Protein AF-A0A9Q0KIT4-F1 (afdb_monomer_lite)

Sequence (244 aa):
MAIARTGAYVDDYLEYSSTLPAELQRLLNTMRELDERSLAMINQTREQTKYCLGLPSHSSKRGNLDEDETFEKIRKDIEANQESSLSLCTEKVLLAQQAYDLIDSHVKRLDEDLNNFAEDLKQEGKIPPDEPATLAPLPIFPRDEKRKSFFGTPKSNRLDFRDRDWDRDKDFELMPPPRSHKKNVPAPVDVDQPIDPNEPTYCVCHQVSFGDMIACDNENCQGGEWFHYSCVGLTPETRFQGKC

Foldseek 3Di:
DLVVVVVVLVVVLCVVCVCLVVLLVVLVVVLVVLVVVLVVLVVVLVVLVCVLVVPPPDDDDDDDVVVVVVSVVSVVVSVVSVVVSVVSVVVSVVSVVVNVVSVVVSVVVNVVSLVVSVVVCVVVVNDDPPDDSDDDPDPPPPDDDDDDDDDDDDDDDDDDDPDDDDPDPPPPPPDDPDDDDDDPDDDDDDPDDPDDPPAAAFAPVRHHDDDDKDADPDPPDDTHGIHDCVRVVHDPVPPPPPPD

Secondary structure (DSSP, 8-state):
-HHHHHHHHHHHHHHHHTTHHHHHHHHHHHHHHHHHHHHHHHHHHHHHHHHHHHS---------HHHHHHHHHHHHHHHHHHHHHHHHHHHHHHHHHHHHHHHHHHHHHHHHHHHHHHHHHHHTT-S-TT--S--PPP---------------------------SSSSSSSTTPPPP--------------PPPPTTSPPBTTTTB---SSEEE---TT-TT-SEEEHHHHT--GGGS-----

InterPro domains:
  IPR011011 Zinc finger, FYVE/PHD-type [SSF57903] (185-238)
  IPR013083 Zinc finger, RING/FYVE/PHD-type [G3DSA:3.30.40.10] (190-243)
  IPR024610 Inhibitor of growth protein, N-terminal histone-binding [PF12998] (9-117)
  IPR024610 Inhibitor of growth protein, N-terminal histone-binding [SM01408] (9-117)
  IPR028651 ING family [PTHR10333] (182-238)

Structure (mmCIF, N/CA/C/O backbone):
data_AF-A0A9Q0KIT4-F1
#
_entry.id   AF-A0A9Q0KIT4-F1
#
loop_
_atom_site.group_PDB
_atom_site.id
_atom_site.type_symbol
_atom_site.label_atom_id
_atom_site.label_alt_id
_atom_site.label_comp_id
_atom_site.label_asym_id
_atom_site.label_entity_id
_atom_site.label_seq_id
_atom_site.pdbx_PDB_ins_code
_atom_site.Cartn_x
_atom_site.Cartn_y
_atom_site.Cartn_z
_atom_site.occupancy
_atom_site.B_iso_or_equiv
_atom_site.auth_seq_id
_atom_site.auth_comp_id
_atom_site.auth_asym_id
_atom_site.auth_atom_id
_atom_site.pdbx_PDB_model_num
ATOM 1 N N . MET A 1 1 ? -25.091 7.753 36.168 1.00 48.88 1 MET A N 1
ATOM 2 C CA . MET A 1 1 ? -23.628 7.888 35.998 1.00 48.88 1 MET A CA 1
ATOM 3 C C . MET A 1 1 ? -23.089 6.934 34.934 1.00 48.88 1 MET A C 1
ATOM 5 O O . MET A 1 1 ? -22.409 7.426 34.053 1.00 48.88 1 MET A O 1
ATOM 9 N N . ALA A 1 2 ? -23.486 5.655 34.909 1.00 49.06 2 ALA A N 1
ATOM 10 C CA . ALA A 1 2 ? -23.069 4.685 33.878 1.00 49.06 2 ALA A CA 1
ATOM 11 C C . ALA A 1 2 ? -23.238 5.141 32.406 1.00 49.06 2 ALA A C 1
ATOM 13 O O . ALA A 1 2 ? -22.295 5.055 31.636 1.00 49.06 2 ALA A O 1
ATOM 14 N N . ILE A 1 3 ? -24.401 5.700 32.029 1.00 55.94 3 ILE A N 1
ATOM 15 C CA . ILE A 1 3 ? -24.681 6.159 30.645 1.00 55.94 3 ILE A CA 1
ATOM 16 C C . ILE A 1 3 ? -23.773 7.334 30.223 1.00 55.94 3 ILE A C 1
ATOM 18 O O . ILE A 1 3 ? -23.449 7.493 29.051 1.00 55.94 3 ILE A O 1
ATOM 22 N N . ALA A 1 4 ? -23.341 8.160 31.181 1.00 59.84 4 ALA A N 1
ATOM 23 C CA . ALA A 1 4 ? -22.429 9.269 30.903 1.00 59.84 4 ALA A CA 1
ATOM 24 C C . ALA A 1 4 ? -20.982 8.783 30.709 1.00 59.84 4 ALA A C 1
ATOM 26 O O . ALA A 1 4 ? -20.251 9.366 29.919 1.00 59.84 4 ALA A O 1
ATOM 27 N N . ARG A 1 5 ? -20.582 7.698 31.390 1.00 66.19 5 ARG A N 1
ATOM 28 C CA . ARG A 1 5 ? -19.265 7.066 31.212 1.00 66.19 5 ARG A CA 1
ATOM 29 C C . ARG A 1 5 ? -19.172 6.259 29.919 1.00 66.19 5 ARG A C 1
ATOM 31 O O . ARG A 1 5 ? -18.170 6.361 29.232 1.00 66.19 5 ARG A O 1
ATOM 38 N N . THR A 1 6 ? -20.223 5.527 29.546 1.00 69.50 6 THR A N 1
ATOM 39 C CA . THR A 1 6 ? -20.281 4.808 28.257 1.00 69.50 6 THR A CA 1
ATOM 40 C C . THR A 1 6 ? -20.191 5.762 27.065 1.00 69.50 6 THR A C 1
ATOM 42 O O . THR A 1 6 ? -19.578 5.424 26.061 1.00 69.50 6 THR A O 1
ATOM 45 N N . GLY A 1 7 ? -20.805 6.948 27.175 1.00 74.94 7 GLY A N 1
ATOM 46 C CA . GLY A 1 7 ? -20.725 7.985 26.143 1.00 74.94 7 GLY A CA 1
ATOM 47 C C . GLY A 1 7 ? -19.306 8.521 25.962 1.00 74.94 7 GLY A C 1
ATOM 48 O O . GLY A 1 7 ? -18.870 8.664 24.829 1.00 74.94 7 GLY A O 1
ATOM 49 N N . ALA A 1 8 ? -18.562 8.707 27.060 1.00 84.44 8 ALA A N 1
ATOM 50 C CA . ALA A 1 8 ? -17.181 9.191 27.013 1.00 84.44 8 ALA A CA 1
ATOM 51 C C . ALA A 1 8 ? -16.246 8.261 26.218 1.00 84.44 8 ALA A C 1
ATOM 53 O O . ALA A 1 8 ? -15.539 8.748 25.351 1.00 84.44 8 ALA A O 1
ATOM 54 N N . TYR A 1 9 ? -16.301 6.936 26.419 1.00 86.88 9 TYR A N 1
ATOM 55 C CA . TYR A 1 9 ? -15.466 5.997 25.648 1.00 86.88 9 TYR A CA 1
ATOM 56 C C . TYR A 1 9 ? -15.713 6.082 24.133 1.00 86.88 9 TYR A C 1
ATOM 58 O O . TYR A 1 9 ? -14.777 6.044 23.337 1.00 86.88 9 TYR A O 1
ATOM 66 N N . VAL A 1 10 ? -16.981 6.201 23.726 1.00 88.88 10 VAL A N 1
ATOM 67 C CA . VAL A 1 10 ? -17.345 6.298 22.306 1.00 88.88 10 VAL A CA 1
ATOM 68 C C . VAL A 1 10 ? -16.927 7.649 21.731 1.00 88.88 10 VAL A C 1
ATOM 70 O O . VAL A 1 10 ? -16.344 7.683 20.651 1.00 88.88 10 VAL A O 1
ATOM 73 N N . ASP A 1 11 ? -17.195 8.744 22.441 1.00 91.81 11 ASP A N 1
ATOM 74 C CA . ASP A 1 11 ? -16.833 10.091 21.994 1.00 91.81 11 ASP A CA 1
ATOM 75 C C . ASP A 1 11 ? -15.304 10.250 21.883 1.00 91.81 11 ASP A C 1
ATOM 77 O O . ASP A 1 11 ? -14.818 10.729 20.857 1.00 91.81 11 ASP A O 1
ATOM 81 N N . ASP A 1 12 ? -14.545 9.747 22.863 1.00 92.12 12 ASP A N 1
ATOM 82 C CA . ASP A 1 12 ? -13.076 9.772 22.871 1.00 92.12 12 ASP A CA 1
ATOM 83 C C . ASP A 1 12 ? -12.493 8.973 21.692 1.00 92.12 12 ASP A C 1
ATOM 85 O O . ASP A 1 12 ? -11.551 9.419 21.026 1.00 92.12 12 ASP A O 1
ATOM 89 N N . TYR A 1 13 ? -13.063 7.800 21.384 1.00 92.69 13 TYR A N 1
ATOM 90 C CA . TYR A 1 13 ? -12.623 7.002 20.238 1.00 92.69 13 TYR A CA 1
ATOM 91 C C . TYR A 1 13 ? -13.012 7.638 18.898 1.00 92.69 13 TYR A C 1
ATOM 93 O O . TYR A 1 13 ? -12.240 7.583 17.938 1.00 92.69 13 TYR A O 1
ATOM 101 N N . LEU A 1 14 ? -14.191 8.257 18.797 1.00 93.50 14 LEU A N 1
ATOM 102 C CA . LEU A 1 14 ? -14.612 8.975 17.589 1.00 93.50 14 LEU A CA 1
ATOM 103 C C . LEU A 1 14 ? -13.723 10.192 17.320 1.00 93.50 14 LEU A C 1
ATOM 105 O O . LEU A 1 14 ? -13.352 10.430 16.170 1.00 93.50 14 LEU A O 1
ATOM 109 N N . GLU A 1 15 ? -13.335 10.931 18.360 1.00 94.50 15 GLU A N 1
ATOM 110 C CA . GLU A 1 15 ? -12.376 12.029 18.234 1.00 94.50 15 GLU A CA 1
ATOM 111 C C . GLU A 1 15 ? -11.002 11.506 17.792 1.00 94.50 15 GLU A C 1
ATOM 113 O O . GLU A 1 15 ? -10.439 12.009 16.815 1.00 94.50 15 GLU A O 1
ATOM 118 N N . TYR A 1 16 ? -10.505 10.436 18.423 1.00 94.00 16 TYR A N 1
ATOM 119 C CA . TYR A 1 16 ? -9.233 9.802 18.064 1.00 94.00 16 TYR A CA 1
ATOM 120 C C . TYR A 1 16 ? -9.213 9.242 16.630 1.00 94.00 16 TYR A C 1
ATOM 122 O O . TYR A 1 16 ? -8.231 9.405 15.910 1.00 94.00 16 TYR A O 1
ATOM 130 N N . SER A 1 17 ? -10.293 8.592 16.188 1.00 94.88 17 SER A N 1
ATOM 131 C CA . SER A 1 17 ? -10.400 7.974 14.855 1.00 94.88 17 SER A CA 1
ATOM 132 C C . SER A 1 17 ? -10.781 8.950 13.741 1.00 94.88 17 SER A C 1
ATOM 134 O O . SER A 1 17 ? -10.785 8.572 12.569 1.00 94.88 17 SER A O 1
ATOM 136 N N . SER A 1 18 ? -11.049 10.216 14.062 1.00 95.12 18 SER A N 1
ATOM 137 C CA . SER A 1 18 ? -11.483 11.215 13.081 1.00 95.12 18 SER A CA 1
ATOM 138 C C . SER A 1 18 ? -10.461 11.476 11.961 1.00 95.12 18 SER A C 1
ATOM 140 O O . SER A 1 18 ? -10.858 11.795 10.837 1.00 95.12 18 SER A O 1
ATOM 142 N N . THR A 1 19 ? -9.159 11.302 12.222 1.00 94.75 19 THR A N 1
ATOM 143 C CA . THR A 1 19 ? -8.091 11.514 11.226 1.00 94.75 19 THR A CA 1
ATOM 144 C C . THR A 1 19 ? -7.784 10.274 10.386 1.00 94.75 19 THR A C 1
ATOM 146 O O . THR A 1 19 ? -7.298 10.408 9.258 1.00 94.75 19 THR A O 1
ATOM 149 N N . LEU A 1 20 ? -8.137 9.080 10.876 1.00 96.50 20 LEU A N 1
ATOM 150 C CA . LEU A 1 20 ? -7.822 7.796 10.246 1.00 96.50 20 LEU A CA 1
ATOM 151 C C . LEU A 1 20 ? -8.256 7.721 8.770 1.00 96.50 20 LEU A C 1
ATOM 153 O O . LEU A 1 20 ? -7.423 7.353 7.938 1.00 96.50 20 LEU A O 1
ATOM 157 N N . PRO A 1 21 ? -9.496 8.094 8.380 1.00 97.50 21 PRO A N 1
ATOM 158 C CA . PRO A 1 21 ? -9.910 8.007 6.981 1.00 97.50 21 PRO A CA 1
ATOM 159 C C . PRO A 1 21 ? -9.057 8.874 6.051 1.00 97.50 21 PRO A C 1
ATOM 161 O O . PRO A 1 21 ? -8.712 8.441 4.952 1.00 97.50 21 PRO A O 1
ATOM 164 N N . ALA A 1 22 ? -8.696 10.084 6.487 1.00 97.56 22 ALA A N 1
ATOM 165 C CA . ALA A 1 22 ? -7.901 11.012 5.689 1.00 97.56 22 ALA A CA 1
ATOM 166 C C . ALA A 1 22 ? -6.452 10.525 5.540 1.00 97.56 22 ALA A C 1
ATOM 168 O O . ALA A 1 22 ? -5.889 10.567 4.442 1.00 97.56 22 ALA A O 1
ATOM 169 N N . GLU A 1 23 ? -5.858 10.022 6.623 1.00 97.56 23 GLU A N 1
ATOM 170 C CA . GLU A 1 23 ? -4.507 9.460 6.612 1.00 97.56 23 GLU A CA 1
ATOM 171 C C . GLU A 1 23 ? -4.424 8.199 5.749 1.00 97.56 23 GLU A C 1
ATOM 173 O O . GLU A 1 23 ? -3.556 8.109 4.877 1.00 97.56 23 GLU A O 1
ATOM 178 N N . LEU A 1 24 ? -5.370 7.271 5.911 1.00 98.12 24 LEU A N 1
ATOM 179 C CA . LEU A 1 24 ? -5.436 6.050 5.114 1.00 98.12 24 LEU A CA 1
ATOM 180 C C . LEU A 1 24 ? -5.659 6.365 3.631 1.00 98.12 24 LEU A C 1
ATOM 182 O O . LEU A 1 24 ? -4.971 5.816 2.770 1.00 98.12 24 LEU A O 1
ATOM 186 N N . GLN A 1 25 ? -6.563 7.296 3.314 1.00 98.25 25 GLN A N 1
ATOM 187 C CA . GLN A 1 25 ? -6.793 7.726 1.935 1.00 98.25 25 GLN A CA 1
ATOM 188 C C . GLN A 1 25 ? -5.527 8.320 1.308 1.00 98.25 25 GLN A C 1
ATOM 190 O O . GLN A 1 25 ? -5.229 8.032 0.147 1.00 98.25 25 GLN A O 1
ATOM 195 N N . ARG A 1 26 ? -4.758 9.116 2.061 1.00 98.31 26 ARG A N 1
ATOM 196 C CA . ARG A 1 26 ? -3.473 9.654 1.598 1.00 98.31 26 ARG A CA 1
ATOM 197 C C . ARG A 1 26 ? -2.489 8.527 1.279 1.00 98.31 26 ARG A C 1
ATOM 199 O O . ARG A 1 26 ? -1.932 8.527 0.187 1.00 98.31 26 ARG A O 1
ATOM 206 N N . LEU A 1 27 ? -2.318 7.560 2.184 1.00 98.25 27 LEU A N 1
ATOM 207 C CA . LEU A 1 27 ? -1.412 6.419 1.991 1.00 98.25 27 LEU A CA 1
ATOM 208 C C . LEU A 1 27 ? -1.790 5.586 0.762 1.00 98.25 27 LEU A C 1
ATOM 210 O O . LEU A 1 27 ? -0.942 5.318 -0.087 1.00 98.25 27 LEU A O 1
ATOM 214 N N . LEU A 1 28 ? -3.070 5.230 0.629 1.00 98.12 28 LEU A N 1
ATOM 215 C CA . LEU A 1 28 ? -3.576 4.440 -0.496 1.00 98.12 28 LEU A CA 1
ATOM 216 C C . LEU A 1 28 ? -3.447 5.180 -1.835 1.00 98.12 28 LEU A C 1
ATOM 218 O O . LEU A 1 28 ? -3.122 4.566 -2.851 1.00 98.12 28 LEU A O 1
ATOM 222 N N . ASN A 1 29 ? -3.679 6.497 -1.855 1.00 98.25 29 ASN A N 1
ATOM 223 C CA . ASN A 1 29 ? -3.497 7.304 -3.062 1.00 98.25 29 ASN A CA 1
ATOM 224 C C . ASN A 1 29 ? -2.026 7.365 -3.481 1.00 98.25 29 ASN A C 1
ATOM 226 O O . ASN A 1 29 ? -1.735 7.140 -4.653 1.00 98.25 29 ASN A O 1
ATOM 230 N N . THR A 1 30 ? -1.108 7.597 -2.539 1.00 98.12 30 THR A N 1
ATOM 231 C CA . THR A 1 30 ? 0.331 7.591 -2.834 1.00 98.12 30 THR A CA 1
ATOM 232 C C . THR A 1 30 ? 0.796 6.213 -3.305 1.00 98.12 30 THR A C 1
ATOM 234 O O . THR A 1 30 ? 1.533 6.131 -4.283 1.00 98.12 30 THR A O 1
ATOM 237 N N . MET A 1 31 ? 0.319 5.121 -2.694 1.00 98.31 31 MET A N 1
ATOM 238 C CA . MET A 1 31 ? 0.606 3.771 -3.196 1.00 98.31 31 MET A CA 1
ATOM 239 C C . MET A 1 31 ? 0.126 3.585 -4.634 1.00 98.31 31 MET A C 1
ATOM 241 O O . MET A 1 31 ? 0.901 3.126 -5.462 1.00 98.31 31 MET A O 1
ATOM 245 N N . ARG A 1 32 ? -1.101 4.005 -4.973 1.00 98.12 32 ARG A N 1
ATOM 246 C CA . ARG A 1 32 ? -1.609 3.924 -6.354 1.00 98.12 32 ARG A CA 1
ATOM 247 C C . ARG A 1 32 ? -0.735 4.702 -7.346 1.00 98.12 32 ARG A C 1
ATOM 249 O O . ARG A 1 32 ? -0.455 4.200 -8.430 1.00 98.12 32 ARG A O 1
ATOM 256 N N . GLU A 1 33 ? -0.285 5.900 -6.983 1.00 97.69 33 GLU A N 1
ATOM 257 C CA . GLU A 1 33 ? 0.606 6.706 -7.830 1.00 97.69 33 GLU A CA 1
ATOM 258 C C . GLU A 1 33 ? 1.968 6.023 -8.051 1.00 97.69 33 GLU A C 1
ATOM 260 O O . GLU A 1 33 ? 2.477 5.985 -9.176 1.00 97.69 33 GLU A O 1
ATOM 265 N N . LEU A 1 34 ? 2.552 5.438 -6.999 1.00 97.44 34 LEU A N 1
ATOM 266 C CA . LEU A 1 34 ? 3.792 4.666 -7.112 1.00 97.44 34 LEU A CA 1
ATOM 267 C C . LEU A 1 34 ? 3.592 3.374 -7.915 1.00 97.44 34 LEU A C 1
ATOM 269 O O . LEU A 1 34 ? 4.477 2.992 -8.682 1.00 97.44 34 LEU A O 1
ATOM 273 N N . ASP A 1 35 ? 2.436 2.721 -7.796 1.00 97.44 35 ASP A N 1
ATOM 274 C CA . ASP A 1 35 ? 2.056 1.539 -8.574 1.00 97.44 35 ASP A CA 1
ATOM 275 C C . ASP A 1 35 ? 2.047 1.842 -10.066 1.00 97.44 35 ASP A C 1
ATOM 277 O O . ASP A 1 35 ? 2.742 1.168 -10.828 1.00 97.44 35 ASP A O 1
ATOM 281 N N . GLU A 1 36 ? 1.334 2.891 -10.475 1.00 97.31 36 GLU A N 1
ATOM 282 C CA . GLU A 1 36 ? 1.268 3.329 -11.871 1.00 97.31 36 GLU A CA 1
ATOM 283 C C . GLU A 1 36 ? 2.660 3.658 -12.419 1.00 97.31 36 GLU A C 1
ATOM 285 O O . GLU A 1 36 ? 3.027 3.215 -13.513 1.00 97.31 36 GLU A O 1
ATOM 290 N N . ARG A 1 37 ? 3.477 4.371 -11.634 1.00 96.75 37 ARG A N 1
ATOM 291 C CA . ARG A 1 37 ? 4.846 4.728 -12.022 1.00 96.75 37 ARG A CA 1
ATOM 292 C C . ARG A 1 37 ? 5.751 3.505 -12.156 1.00 96.75 37 ARG A C 1
ATOM 294 O O . ARG A 1 37 ? 6.463 3.384 -13.151 1.00 96.75 37 ARG A O 1
ATOM 301 N N . SER A 1 38 ? 5.711 2.595 -11.181 1.00 96.69 38 SER A N 1
ATOM 302 C CA . SER A 1 38 ? 6.507 1.363 -11.188 1.00 96.69 38 SER A CA 1
ATOM 303 C C . SER A 1 38 ? 6.137 0.467 -12.370 1.00 96.69 38 SER A C 1
ATOM 305 O O . SER A 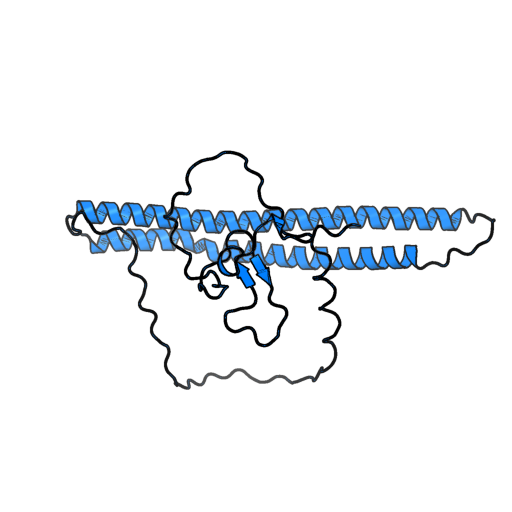1 38 ? 7.020 -0.009 -13.080 1.00 96.69 38 SER A O 1
ATOM 307 N N . LEU A 1 39 ? 4.842 0.312 -12.661 1.00 96.75 39 LEU A N 1
ATOM 308 C CA . LEU A 1 39 ? 4.362 -0.486 -13.786 1.00 96.75 39 LEU A CA 1
ATOM 309 C C . LEU A 1 39 ? 4.779 0.118 -15.132 1.00 96.75 39 LEU A C 1
ATOM 311 O O . LEU A 1 39 ? 5.210 -0.612 -16.026 1.00 96.75 39 LEU A O 1
ATOM 315 N N . ALA A 1 40 ? 4.689 1.443 -15.279 1.00 96.38 40 ALA A N 1
ATOM 316 C CA . ALA A 1 40 ? 5.147 2.134 -16.482 1.00 96.38 40 ALA A CA 1
ATOM 317 C C . ALA A 1 40 ? 6.651 1.915 -16.726 1.00 96.38 40 ALA A C 1
ATOM 319 O O . ALA A 1 40 ? 7.042 1.581 -17.847 1.00 96.38 40 ALA A O 1
ATOM 320 N N . MET A 1 41 ? 7.478 2.025 -15.680 1.00 95.75 41 MET A N 1
ATOM 321 C CA . MET A 1 41 ? 8.920 1.772 -15.774 1.00 95.75 41 MET A CA 1
ATOM 322 C C . MET A 1 41 ? 9.235 0.313 -16.113 1.00 95.75 41 MET A C 1
ATOM 324 O O . MET A 1 41 ? 10.006 0.060 -17.036 1.00 95.75 41 MET A O 1
ATOM 328 N N . ILE A 1 42 ? 8.587 -0.649 -15.450 1.00 95.94 42 ILE A N 1
ATOM 329 C CA . ILE A 1 42 ? 8.765 -2.083 -15.730 1.00 95.94 42 ILE A CA 1
ATOM 330 C C . ILE A 1 42 ? 8.433 -2.398 -17.195 1.00 95.94 42 ILE A C 1
ATOM 332 O O . ILE A 1 42 ? 9.188 -3.106 -17.864 1.00 95.94 42 ILE A O 1
ATOM 336 N N . ASN A 1 43 ? 7.336 -1.846 -17.720 1.00 96.12 43 ASN A N 1
ATOM 337 C CA . ASN A 1 43 ? 6.951 -2.035 -19.120 1.00 96.12 43 ASN A CA 1
ATOM 338 C C . ASN A 1 43 ? 7.968 -1.411 -20.086 1.00 96.12 43 ASN A C 1
ATOM 340 O O . ASN A 1 43 ? 8.338 -2.046 -21.074 1.00 96.12 43 ASN A O 1
ATOM 344 N N . GLN A 1 44 ? 8.474 -0.212 -19.787 1.00 94.81 44 GLN A N 1
ATOM 345 C CA . GLN A 1 44 ? 9.528 0.425 -20.580 1.00 94.81 44 GLN A CA 1
ATOM 346 C C . GLN A 1 44 ? 10.808 -0.426 -20.608 1.00 94.81 44 GLN A C 1
ATOM 348 O O . GLN A 1 44 ? 11.343 -0.703 -21.683 1.00 94.81 44 GLN A O 1
ATOM 353 N N . THR A 1 45 ? 11.274 -0.896 -19.449 1.00 94.38 45 THR A N 1
ATOM 354 C CA . THR A 1 45 ? 12.454 -1.767 -19.336 1.00 94.38 45 THR A CA 1
ATOM 355 C C . THR A 1 45 ? 12.262 -3.085 -20.083 1.00 94.38 45 THR A C 1
ATOM 357 O O . THR A 1 45 ? 13.192 -3.580 -20.726 1.00 94.38 45 THR A O 1
ATOM 360 N N . ARG A 1 46 ? 11.053 -3.657 -20.038 1.00 94.31 46 ARG A N 1
ATOM 361 C CA . ARG A 1 46 ? 10.708 -4.883 -20.766 1.00 94.31 46 ARG A CA 1
ATOM 362 C C . ARG A 1 46 ? 10.833 -4.691 -22.277 1.00 94.31 46 ARG A C 1
ATOM 364 O O . ARG A 1 46 ? 11.439 -5.536 -22.935 1.00 94.31 46 ARG A O 1
ATOM 371 N N . GLU A 1 47 ? 10.324 -3.588 -22.821 1.00 93.00 47 GLU A N 1
ATOM 372 C CA . GLU A 1 47 ? 10.448 -3.282 -24.254 1.00 93.00 47 GLU A CA 1
ATOM 373 C C . GLU A 1 47 ? 11.902 -3.008 -24.666 1.00 93.00 47 GLU A C 1
ATOM 375 O O . GLU A 1 47 ? 12.354 -3.534 -25.683 1.00 93.00 47 GLU A O 1
ATOM 380 N N . GLN A 1 48 ? 12.680 -2.281 -23.853 1.00 90.81 48 GLN A N 1
ATOM 381 C CA . GLN A 1 48 ? 14.118 -2.078 -24.105 1.00 90.81 48 GLN A CA 1
ATOM 382 C C . GLN A 1 48 ? 14.888 -3.405 -24.117 1.00 90.81 48 GLN A C 1
ATOM 384 O O . GLN A 1 48 ? 15.729 -3.635 -24.986 1.00 90.81 48 GLN A O 1
ATOM 389 N N . THR A 1 49 ? 14.564 -4.307 -23.190 1.00 92.06 49 THR A N 1
ATOM 390 C CA . THR A 1 49 ? 15.176 -5.639 -23.108 1.00 92.06 49 THR A CA 1
ATOM 391 C C . THR A 1 49 ? 14.801 -6.492 -24.319 1.00 92.06 49 THR A C 1
ATOM 393 O O . THR A 1 49 ? 15.656 -7.146 -24.912 1.00 92.06 49 THR A O 1
ATOM 396 N N . LYS A 1 50 ? 13.537 -6.451 -24.750 1.00 91.12 50 LYS A N 1
ATOM 397 C CA . LYS A 1 50 ? 13.072 -7.149 -25.954 1.00 91.12 50 LYS A CA 1
ATOM 398 C C . LYS A 1 50 ? 13.743 -6.622 -27.221 1.00 91.12 50 LYS A C 1
ATOM 400 O O . LYS A 1 50 ? 14.132 -7.424 -28.063 1.00 91.12 50 LYS A O 1
ATOM 405 N N . TYR A 1 51 ? 13.903 -5.306 -27.348 1.00 88.19 51 TYR A N 1
ATOM 406 C CA . TYR A 1 51 ? 14.641 -4.690 -28.452 1.00 88.19 51 TYR A CA 1
ATOM 407 C C . TYR A 1 51 ? 16.098 -5.170 -28.481 1.00 88.19 51 TYR A C 1
ATOM 409 O O . TYR A 1 51 ? 16.584 -5.612 -29.517 1.00 88.19 51 TYR A O 1
ATOM 417 N N . CYS A 1 52 ? 16.753 -5.167 -27.320 1.00 86.75 52 CYS A N 1
ATOM 418 C CA . CYS A 1 52 ? 18.127 -5.629 -27.133 1.00 86.75 52 CYS A CA 1
ATOM 419 C C . CYS A 1 52 ? 18.315 -7.111 -27.529 1.00 86.75 52 CYS A C 1
ATOM 421 O O . CYS A 1 52 ? 19.282 -7.456 -28.203 1.00 86.75 52 CYS A O 1
ATOM 423 N N . LEU A 1 53 ? 17.359 -7.980 -27.173 1.00 85.00 53 LEU A N 1
ATOM 424 C CA . LEU A 1 53 ? 17.390 -9.422 -27.464 1.00 85.00 53 LEU A CA 1
ATOM 425 C C . LEU A 1 53 ? 16.893 -9.796 -28.873 1.00 85.00 53 LEU A C 1
ATOM 427 O O . LEU A 1 53 ? 17.252 -10.851 -29.390 1.00 85.00 53 LEU A O 1
ATOM 431 N N . GLY A 1 54 ? 16.026 -8.977 -29.473 1.00 79.81 54 GLY A N 1
ATOM 432 C CA . GLY A 1 54 ? 15.391 -9.230 -30.771 1.00 79.81 54 GLY A CA 1
ATOM 433 C C . GLY A 1 54 ? 16.228 -8.816 -31.982 1.00 79.81 54 GLY A C 1
ATOM 434 O O . GLY A 1 54 ? 15.827 -9.079 -33.116 1.00 79.81 54 GLY A O 1
ATOM 435 N N . LEU A 1 55 ? 17.376 -8.171 -31.763 1.00 70.38 55 LEU A N 1
ATOM 436 C CA . LEU A 1 55 ? 18.315 -7.838 -32.828 1.00 70.38 55 LEU A CA 1
ATOM 437 C C . LEU A 1 55 ? 18.948 -9.131 -33.372 1.00 70.38 55 LEU A C 1
ATOM 439 O O . LEU A 1 55 ? 19.501 -9.917 -32.597 1.00 70.38 55 LEU A O 1
ATOM 443 N N . PRO A 1 56 ? 18.872 -9.395 -34.691 1.00 61.88 56 PRO A N 1
ATOM 444 C CA . PRO A 1 56 ? 19.466 -10.589 -35.263 1.00 61.88 56 PRO A CA 1
ATOM 445 C C . PRO A 1 56 ? 20.972 -10.558 -35.023 1.00 61.88 56 PRO A C 1
ATOM 447 O O . PRO A 1 56 ? 21.672 -9.654 -35.478 1.00 61.88 56 PRO A O 1
ATOM 450 N N . SER A 1 57 ? 21.463 -11.577 -34.314 1.00 55.94 57 SER A N 1
ATOM 451 C CA . SER A 1 57 ? 22.886 -11.865 -34.163 1.00 55.94 57 SER A CA 1
ATOM 452 C C . SER A 1 57 ? 23.421 -12.275 -35.538 1.00 55.94 57 SER A C 1
ATOM 454 O O . SER A 1 57 ? 23.532 -13.457 -35.865 1.00 55.94 57 SER A O 1
ATOM 456 N N . HIS A 1 58 ? 23.641 -11.299 -36.419 1.00 47.25 58 HIS A N 1
ATOM 457 C CA . HIS A 1 58 ? 24.208 -11.552 -37.729 1.00 47.25 58 HIS A CA 1
ATOM 458 C C . HIS A 1 58 ? 25.659 -11.971 -37.531 1.00 47.25 58 HIS A C 1
ATOM 460 O O . HIS A 1 58 ? 26.581 -11.174 -37.402 1.00 47.25 58 HIS A O 1
ATOM 466 N N . SER A 1 59 ? 25.828 -13.287 -37.513 1.00 49.56 59 SER A N 1
ATOM 467 C CA . SER A 1 59 ? 26.933 -14.023 -38.099 1.00 49.56 59 SER A CA 1
ATOM 468 C C . SER A 1 59 ? 27.708 -13.205 -39.140 1.00 49.56 59 SER A C 1
ATOM 470 O O . SER A 1 59 ? 27.391 -13.258 -40.327 1.00 49.56 59 SER A O 1
ATOM 472 N N . SER A 1 60 ? 28.728 -12.461 -38.718 1.00 47.81 60 SER A N 1
ATOM 473 C CA . SER A 1 60 ? 29.968 -12.233 -39.463 1.00 47.81 60 SER A CA 1
ATOM 474 C C . SER A 1 60 ? 30.924 -11.376 -38.650 1.00 47.81 60 SER A C 1
ATOM 476 O O . SER A 1 60 ? 30.662 -10.226 -38.326 1.00 47.81 60 SER A O 1
ATOM 478 N N . LYS A 1 61 ? 32.088 -11.960 -38.377 1.00 52.78 61 LYS A N 1
ATOM 479 C CA . LYS A 1 61 ? 33.314 -11.290 -37.952 1.00 52.78 61 LYS A CA 1
ATOM 480 C C . LYS A 1 61 ? 33.536 -9.976 -38.722 1.00 52.78 61 LYS A C 1
ATOM 482 O O . LYS A 1 61 ? 34.062 -10.016 -39.831 1.00 52.78 61 LYS A O 1
ATOM 487 N N . ARG A 1 62 ? 33.199 -8.838 -38.120 1.00 46.03 62 ARG A N 1
ATOM 488 C CA . ARG A 1 62 ? 33.887 -7.539 -38.234 1.00 46.03 62 ARG A CA 1
ATOM 489 C C . ARG A 1 62 ? 33.213 -6.605 -37.236 1.00 46.03 62 ARG A C 1
ATOM 491 O O . ARG A 1 62 ? 32.109 -6.148 -37.482 1.00 46.03 62 ARG A O 1
ATOM 498 N N . GLY A 1 63 ? 33.852 -6.416 -36.083 1.00 55.09 63 GLY A N 1
ATOM 499 C CA . GLY A 1 63 ? 33.328 -5.568 -35.020 1.00 55.09 63 GLY A CA 1
ATOM 500 C C . GLY A 1 63 ? 33.085 -4.145 -35.514 1.00 55.09 63 GLY A C 1
ATOM 501 O O . GLY A 1 63 ? 34.023 -3.482 -35.955 1.00 55.09 63 GLY A O 1
ATOM 502 N N . ASN A 1 64 ? 31.836 -3.701 -35.418 1.00 58.25 64 ASN A N 1
ATOM 503 C CA . ASN A 1 64 ? 31.502 -2.289 -35.326 1.00 58.25 64 ASN A CA 1
ATOM 504 C C . ASN A 1 64 ? 31.621 -1.910 -33.846 1.00 58.25 64 ASN A C 1
ATOM 506 O O . ASN A 1 64 ? 30.764 -2.286 -33.051 1.00 58.25 64 ASN A O 1
ATOM 510 N N . LEU A 1 65 ? 32.692 -1.199 -33.468 1.00 62.09 65 LEU A N 1
ATOM 511 C CA . LEU A 1 65 ? 32.840 -0.643 -32.112 1.00 62.09 65 LEU A CA 1
ATOM 512 C C . LEU A 1 65 ? 31.631 0.231 -31.726 1.00 62.09 65 LEU A C 1
ATOM 514 O O . LEU A 1 65 ? 31.223 0.229 -30.570 1.00 62.09 65 LEU A O 1
ATOM 518 N N . ASP A 1 66 ? 31.040 0.926 -32.702 1.00 69.56 66 ASP A N 1
ATOM 519 C CA . ASP A 1 66 ? 29.908 1.832 -32.488 1.00 69.56 66 ASP A CA 1
ATOM 520 C C . ASP A 1 66 ? 28.625 1.084 -32.069 1.00 69.56 66 ASP A C 1
ATOM 522 O O . ASP A 1 66 ? 27.847 1.578 -31.255 1.00 69.56 66 ASP A O 1
ATOM 526 N N . GLU A 1 67 ? 28.403 -0.133 -32.577 1.00 71.94 67 GLU A N 1
ATOM 527 C CA . GLU A 1 67 ? 27.253 -0.963 -32.188 1.00 71.94 67 GLU A CA 1
ATOM 528 C C . GLU A 1 67 ? 27.419 -1.497 -30.759 1.00 71.94 67 GLU A C 1
ATOM 530 O O . GLU A 1 67 ? 26.464 -1.491 -29.981 1.00 71.94 67 GLU A O 1
ATOM 535 N N . ASP A 1 68 ? 28.643 -1.872 -30.386 1.00 79.44 68 ASP A N 1
ATOM 536 C CA . ASP A 1 68 ? 28.982 -2.345 -29.040 1.00 79.44 68 ASP A CA 1
ATOM 537 C C . ASP A 1 68 ? 28.813 -1.228 -27.992 1.00 79.44 68 ASP A C 1
ATOM 539 O O . ASP A 1 68 ? 28.217 -1.440 -26.936 1.00 79.44 68 ASP A O 1
ATOM 543 N N . GLU A 1 69 ? 29.214 0.006 -28.320 1.00 84.62 69 GLU A N 1
ATOM 544 C CA . GLU A 1 69 ? 29.014 1.172 -27.449 1.00 84.62 69 GLU A CA 1
ATOM 545 C C . GLU A 1 69 ? 27.523 1.513 -27.268 1.00 84.62 69 GLU A C 1
ATOM 547 O O . GLU A 1 69 ? 27.076 1.815 -26.155 1.00 84.62 69 GLU A O 1
ATOM 552 N N . THR A 1 70 ? 26.711 1.404 -28.328 1.00 84.62 70 THR A N 1
ATOM 553 C CA . THR A 1 70 ? 25.252 1.587 -28.209 1.00 84.62 70 THR A CA 1
ATOM 554 C C . THR A 1 70 ? 24.583 0.485 -27.390 1.00 84.62 70 THR A C 1
ATOM 556 O O . THR A 1 70 ? 23.669 0.774 -26.614 1.00 84.62 70 THR A O 1
ATOM 559 N N . PHE A 1 71 ? 25.051 -0.758 -27.505 1.00 83.62 71 PHE A N 1
ATOM 560 C CA . PHE A 1 71 ? 24.544 -1.894 -26.741 1.00 83.62 71 PHE A CA 1
ATOM 561 C C . PHE A 1 71 ? 24.888 -1.775 -25.253 1.00 83.62 71 PHE A C 1
ATOM 563 O O . PHE A 1 71 ? 24.017 -1.956 -24.401 1.00 83.62 71 PHE A O 1
ATOM 570 N N . GLU A 1 72 ? 26.126 -1.395 -24.930 1.00 87.56 72 GLU A N 1
ATOM 571 C CA . GLU A 1 72 ? 26.548 -1.084 -23.560 1.00 87.56 72 GLU A CA 1
ATOM 572 C C . GLU A 1 72 ? 25.728 0.057 -22.954 1.00 87.56 72 GLU A C 1
ATOM 574 O O . GLU A 1 72 ? 25.325 -0.011 -21.791 1.00 87.56 72 GLU A O 1
ATOM 579 N N . LYS A 1 73 ? 25.416 1.093 -23.740 1.00 90.56 73 LYS A N 1
ATOM 580 C CA . LYS A 1 73 ? 24.560 2.190 -23.278 1.00 90.56 73 LYS A CA 1
ATOM 581 C C . LYS A 1 73 ? 23.139 1.715 -22.962 1.00 90.56 73 LYS A C 1
ATOM 583 O O . LYS A 1 73 ? 22.638 2.002 -21.880 1.00 90.56 73 LYS A O 1
ATOM 588 N N . ILE A 1 74 ? 22.513 0.954 -23.863 1.00 88.88 74 ILE A N 1
ATOM 589 C CA . ILE A 1 74 ? 21.163 0.403 -23.645 1.00 88.88 74 ILE A CA 1
ATOM 590 C C . ILE A 1 74 ? 21.145 -0.517 -22.419 1.00 88.88 74 ILE A C 1
ATOM 592 O O . ILE A 1 74 ? 20.192 -0.483 -21.644 1.00 88.88 74 ILE A O 1
ATOM 596 N N . ARG A 1 75 ? 22.199 -1.314 -22.209 1.00 90.12 75 ARG A N 1
ATOM 597 C CA . ARG A 1 75 ? 22.316 -2.183 -21.033 1.00 90.12 75 ARG A CA 1
ATOM 598 C C . ARG A 1 75 ? 22.380 -1.379 -19.734 1.00 90.12 75 ARG A C 1
ATOM 600 O O . ARG A 1 75 ? 21.626 -1.679 -18.815 1.00 90.12 75 ARG A O 1
ATOM 607 N N . LYS A 1 76 ? 23.204 -0.327 -19.683 1.00 94.06 76 LYS A N 1
ATOM 608 C CA . LYS A 1 76 ? 23.272 0.581 -18.524 1.00 94.06 76 LYS A CA 1
ATOM 609 C C . LYS A 1 76 ? 21.936 1.266 -18.243 1.00 94.06 76 LYS A C 1
ATOM 611 O O . LYS A 1 76 ? 21.541 1.368 -17.087 1.00 94.06 76 LYS A O 1
ATOM 616 N N . ASP A 1 77 ? 21.224 1.692 -19.286 1.00 92.81 77 ASP A N 1
ATOM 617 C CA . ASP A 1 77 ? 19.896 2.295 -19.139 1.00 92.81 77 ASP A CA 1
ATOM 618 C C . ASP A 1 77 ? 18.879 1.281 -18.573 1.00 92.81 77 ASP A C 1
ATOM 620 O O . ASP A 1 77 ? 18.070 1.627 -17.712 1.00 92.81 77 ASP A O 1
ATOM 624 N N . ILE A 1 78 ? 18.935 0.014 -19.007 1.00 94.12 78 ILE A N 1
ATOM 625 C CA . ILE A 1 78 ? 18.106 -1.076 -18.462 1.00 94.12 78 ILE A CA 1
ATOM 626 C C . ILE A 1 78 ? 18.413 -1.299 -16.978 1.00 94.12 78 ILE A C 1
ATOM 628 O O . ILE A 1 78 ? 17.478 -1.3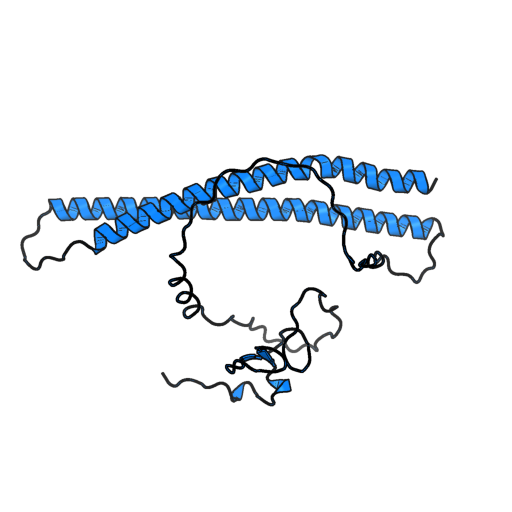48 -16.180 1.00 94.12 78 ILE A O 1
ATOM 632 N N . GLU A 1 79 ? 19.688 -1.402 -16.602 1.00 95.12 79 GLU A N 1
ATOM 633 C CA . GLU A 1 79 ? 20.119 -1.599 -15.209 1.00 95.12 79 GLU A CA 1
ATOM 634 C C . GLU A 1 79 ? 19.655 -0.444 -14.307 1.00 95.12 79 GLU A C 1
ATOM 636 O O . GLU A 1 79 ? 19.037 -0.679 -13.267 1.00 95.12 79 GLU A O 1
ATOM 641 N N . ALA A 1 80 ? 19.841 0.805 -14.744 1.00 95.88 80 ALA A N 1
ATOM 642 C CA . ALA A 1 80 ? 19.389 1.986 -14.005 1.00 95.88 80 ALA A CA 1
ATOM 643 C C . ALA A 1 80 ? 17.856 2.033 -13.848 1.00 95.88 80 ALA A C 1
ATOM 645 O O . ALA A 1 80 ? 17.332 2.382 -12.783 1.00 95.88 80 ALA A O 1
ATOM 646 N N . ASN A 1 81 ? 17.115 1.647 -14.892 1.00 95.06 81 ASN A N 1
ATOM 647 C CA . ASN A 1 81 ? 15.654 1.578 -14.843 1.00 95.06 81 ASN A CA 1
ATOM 648 C C . ASN A 1 81 ? 15.160 0.446 -13.926 1.00 95.06 81 ASN A C 1
ATOM 650 O O . ASN A 1 81 ? 14.142 0.611 -13.248 1.00 95.06 81 ASN A O 1
ATOM 654 N N . GLN A 1 82 ? 15.871 -0.684 -13.870 1.00 95.88 82 GLN A N 1
ATOM 655 C CA . GLN A 1 82 ? 15.572 -1.784 -12.948 1.00 95.88 82 GLN A CA 1
ATOM 656 C C . GLN A 1 82 ? 15.787 -1.368 -11.493 1.00 95.88 82 GLN A C 1
ATOM 658 O O . GLN A 1 82 ? 14.901 -1.590 -10.668 1.00 95.88 82 GLN A O 1
ATOM 663 N N . GLU A 1 83 ? 16.911 -0.719 -11.183 1.00 96.50 83 GLU A N 1
ATOM 664 C CA . GLU A 1 83 ? 17.200 -0.213 -9.836 1.00 96.50 83 GLU A CA 1
ATOM 665 C C . GLU A 1 83 ? 16.149 0.813 -9.387 1.00 96.50 83 GLU A C 1
ATOM 667 O O . GLU A 1 83 ? 15.594 0.716 -8.291 1.00 96.50 83 GLU A O 1
ATOM 672 N N . SER A 1 84 ? 15.788 1.739 -10.276 1.00 96.38 84 SER A N 1
ATOM 673 C CA . SER A 1 84 ? 14.742 2.733 -10.014 1.00 96.38 84 SER A CA 1
ATOM 674 C C . SER A 1 84 ? 13.366 2.086 -9.794 1.00 96.38 84 SER A C 1
ATOM 676 O O . SER A 1 84 ? 12.640 2.469 -8.877 1.00 96.38 84 SER A O 1
ATOM 678 N N . SER A 1 85 ? 13.013 1.066 -10.585 1.00 95.88 85 SER A N 1
ATOM 679 C CA . SER A 1 85 ? 11.759 0.313 -10.410 1.00 95.88 85 SER A CA 1
ATOM 680 C C . SER A 1 85 ? 11.733 -0.436 -9.076 1.00 95.88 85 SER A C 1
ATOM 682 O O . SER A 1 85 ? 10.717 -0.430 -8.382 1.00 95.88 85 SER A O 1
ATOM 684 N N . LEU A 1 86 ? 12.856 -1.047 -8.686 1.00 96.31 86 LEU A N 1
ATOM 685 C CA . LEU A 1 86 ? 13.007 -1.728 -7.400 1.00 96.31 86 LEU A CA 1
ATOM 686 C C . LEU A 1 86 ? 12.865 -0.753 -6.224 1.00 96.31 86 LEU A C 1
ATOM 688 O O . LEU A 1 86 ? 12.207 -1.081 -5.234 1.00 96.31 86 LEU A O 1
ATOM 692 N N . SER A 1 87 ? 13.433 0.449 -6.340 1.00 97.62 87 SER A N 1
ATOM 693 C CA . SER A 1 87 ? 13.292 1.507 -5.337 1.00 97.62 87 SER A CA 1
ATOM 694 C C . SER A 1 87 ? 11.824 1.905 -5.138 1.00 97.62 87 SER A C 1
ATOM 696 O O . SER A 1 87 ? 11.347 1.884 -4.003 1.00 97.62 87 SER A O 1
ATOM 698 N N . LEU A 1 88 ? 11.075 2.142 -6.224 1.00 96.81 88 LEU A N 1
ATOM 699 C CA . LEU A 1 88 ? 9.636 2.443 -6.160 1.00 96.81 88 LEU A CA 1
ATOM 700 C C . LEU A 1 88 ? 8.832 1.291 -5.537 1.00 96.81 88 LEU A C 1
ATOM 702 O O . LEU A 1 88 ? 7.971 1.515 -4.689 1.00 96.81 88 LEU A O 1
ATOM 706 N N . CYS A 1 89 ? 9.126 0.045 -5.918 1.00 97.06 89 CYS A N 1
ATOM 707 C CA . CYS A 1 89 ? 8.489 -1.134 -5.325 1.00 97.06 89 CYS A CA 1
ATOM 708 C C . CYS A 1 89 ? 8.777 -1.263 -3.825 1.00 97.06 89 CYS A C 1
ATOM 710 O O . CYS A 1 89 ? 7.896 -1.660 -3.067 1.00 97.06 89 CYS A O 1
ATOM 712 N N . THR A 1 90 ? 9.980 -0.902 -3.381 1.00 97.44 90 THR A N 1
ATOM 713 C CA . THR A 1 90 ? 10.337 -0.909 -1.956 1.00 97.44 90 THR A CA 1
ATOM 714 C C . THR A 1 90 ? 9.551 0.154 -1.192 1.00 97.44 90 THR A C 1
ATOM 716 O O . THR A 1 90 ? 8.991 -0.136 -0.138 1.00 97.44 90 THR A O 1
ATOM 719 N N . GLU A 1 91 ? 9.438 1.366 -1.740 1.00 97.88 91 GLU A N 1
ATOM 720 C CA . GLU A 1 91 ? 8.643 2.445 -1.141 1.00 97.88 91 GLU A CA 1
ATOM 721 C C . GLU A 1 91 ? 7.159 2.067 -1.016 1.00 97.88 91 GLU A C 1
ATOM 723 O O . GLU A 1 91 ? 6.551 2.294 0.030 1.00 97.88 91 GLU A O 1
ATOM 728 N N . LYS A 1 92 ? 6.588 1.391 -2.022 1.00 97.06 92 LYS A N 1
ATOM 729 C CA . LYS A 1 92 ? 5.223 0.840 -1.951 1.00 97.06 92 LYS A CA 1
ATOM 730 C C . LYS A 1 92 ? 5.034 -0.114 -0.774 1.00 97.06 92 LYS A C 1
ATOM 732 O O . LYS A 1 92 ? 4.032 -0.021 -0.071 1.00 97.06 92 LYS A O 1
ATOM 737 N N . VAL A 1 93 ? 5.987 -1.023 -0.554 1.00 97.81 93 VAL A N 1
ATOM 738 C CA . VAL A 1 93 ? 5.937 -1.965 0.576 1.00 97.81 93 VAL A CA 1
ATOM 739 C C . VAL A 1 93 ? 5.966 -1.209 1.904 1.00 97.81 93 VAL A C 1
ATOM 741 O O . VAL A 1 93 ? 5.207 -1.542 2.810 1.00 97.81 93 VAL A O 1
ATOM 744 N N . LEU A 1 94 ? 6.779 -0.155 2.010 1.00 98.12 94 LEU A N 1
ATOM 745 C CA . LEU A 1 94 ? 6.838 0.675 3.215 1.00 98.12 94 LEU A CA 1
ATOM 746 C C . LEU A 1 94 ? 5.532 1.439 3.465 1.00 98.12 94 LEU A C 1
ATOM 748 O O . LEU A 1 94 ? 5.082 1.506 4.606 1.00 98.12 94 LEU A O 1
ATOM 752 N N . LEU A 1 95 ? 4.891 1.975 2.425 1.00 98.25 95 LEU A N 1
ATOM 753 C CA . LEU A 1 95 ? 3.581 2.622 2.564 1.00 98.25 95 LEU A CA 1
ATOM 754 C C . LEU A 1 95 ? 2.482 1.628 2.953 1.00 98.25 95 LEU A C 1
ATOM 756 O O . LEU A 1 95 ? 1.613 1.966 3.756 1.00 98.25 95 LEU A O 1
ATOM 760 N N . ALA A 1 96 ? 2.525 0.405 2.418 1.00 98.25 96 ALA A N 1
ATOM 761 C CA . ALA A 1 96 ? 1.591 -0.653 2.790 1.00 98.25 96 ALA A CA 1
ATOM 762 C C . ALA A 1 96 ? 1.762 -1.041 4.263 1.00 98.25 96 ALA A C 1
ATOM 764 O O . ALA A 1 96 ? 0.774 -1.131 4.990 1.00 98.25 96 ALA A O 1
ATOM 765 N N . GLN A 1 97 ? 3.011 -1.184 4.718 1.00 98.31 97 GLN A N 1
ATOM 766 C CA . GLN A 1 97 ? 3.324 -1.406 6.128 1.00 98.31 97 GLN A CA 1
ATOM 767 C C . GLN A 1 97 ? 2.819 -0.248 6.997 1.00 98.31 97 GLN A C 1
ATOM 769 O O . GLN A 1 97 ? 2.155 -0.482 7.998 1.00 98.31 97 GLN A O 1
ATOM 774 N N . GLN A 1 98 ? 3.046 1.002 6.582 1.00 98.38 98 GLN A N 1
ATOM 775 C CA . GLN A 1 98 ? 2.560 2.178 7.306 1.00 98.38 98 GLN A CA 1
ATOM 776 C C . GLN A 1 98 ? 1.027 2.204 7.423 1.00 98.38 98 GLN A C 1
ATOM 778 O O . GLN A 1 98 ? 0.500 2.565 8.473 1.00 98.38 98 GLN A O 1
ATOM 783 N N . ALA A 1 99 ? 0.302 1.828 6.365 1.00 98.19 99 ALA A N 1
ATOM 784 C CA . ALA A 1 99 ? -1.158 1.741 6.395 1.00 98.19 99 ALA A CA 1
ATOM 785 C C . ALA A 1 99 ? -1.647 0.622 7.325 1.00 98.19 99 ALA A C 1
ATOM 787 O O . ALA A 1 99 ? -2.622 0.813 8.051 1.00 98.19 99 ALA A O 1
ATOM 788 N N . TYR A 1 100 ? -0.955 -0.519 7.322 1.00 98.25 100 TYR A N 1
ATOM 789 C CA . TYR A 1 100 ? -1.231 -1.628 8.230 1.00 98.25 100 TYR A CA 1
ATOM 790 C C . TYR A 1 100 ? -1.021 -1.218 9.692 1.00 98.25 100 TYR A C 1
ATOM 792 O O . TYR A 1 100 ? -1.935 -1.363 10.497 1.00 98.25 100 TYR A O 1
ATOM 800 N N . ASP A 1 101 ? 0.136 -0.637 10.018 1.00 98.19 101 ASP A N 1
ATOM 801 C CA . ASP A 1 101 ? 0.484 -0.217 11.381 1.00 98.19 101 ASP A CA 1
ATOM 802 C C . ASP A 1 101 ? -0.473 0.861 11.912 1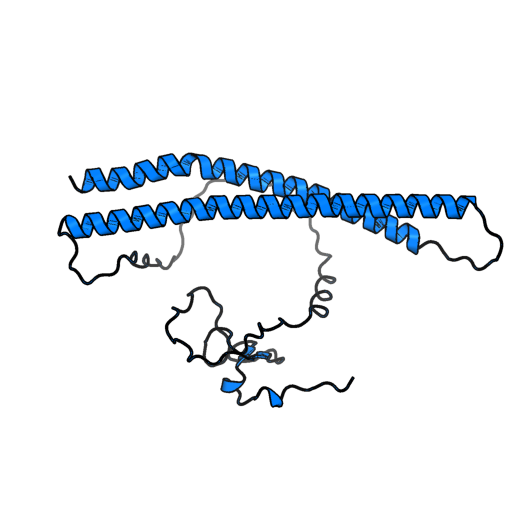.00 98.19 101 ASP A C 1
ATOM 804 O O . ASP A 1 101 ? -0.815 0.870 13.097 1.00 98.19 101 ASP A O 1
ATOM 808 N N . LEU A 1 102 ? -0.938 1.757 11.033 1.00 97.81 102 LEU A N 1
ATOM 809 C CA . LEU A 1 102 ? -1.952 2.753 11.367 1.00 97.81 102 LEU A CA 1
ATOM 810 C C . LEU A 1 102 ? -3.253 2.067 11.806 1.00 97.81 102 LEU A C 1
ATOM 812 O O . LEU A 1 102 ? -3.743 2.328 12.902 1.00 97.81 102 LEU A O 1
ATOM 816 N N . ILE A 1 103 ? -3.793 1.160 10.988 1.00 97.81 103 ILE A N 1
ATOM 817 C CA . ILE A 1 103 ? -5.036 0.443 11.308 1.00 97.81 103 ILE A CA 1
ATOM 818 C C . ILE A 1 103 ? -4.864 -0.410 12.570 1.00 97.81 103 ILE A C 1
ATOM 820 O O . ILE A 1 103 ? -5.711 -0.353 13.460 1.00 97.81 103 ILE A O 1
ATOM 824 N N . ASP A 1 104 ? -3.760 -1.146 12.682 1.00 97.94 104 ASP A N 1
ATOM 825 C CA . ASP A 1 104 ? -3.439 -1.988 13.839 1.00 97.94 104 ASP A CA 1
ATOM 826 C C . ASP A 1 104 ? -3.386 -1.174 15.143 1.00 97.94 104 ASP A C 1
ATOM 828 O O . ASP A 1 104 ? -3.911 -1.601 16.170 1.00 97.94 104 ASP A O 1
ATOM 832 N N . SER A 1 105 ? -2.852 0.050 15.097 1.00 96.75 105 SER A N 1
ATOM 833 C CA . SER A 1 105 ? -2.853 0.963 16.248 1.00 96.75 105 SER A CA 1
ATOM 834 C C . SER A 1 105 ? -4.271 1.374 16.670 1.00 96.75 105 SER A C 1
ATOM 836 O O . SER A 1 105 ? -4.571 1.413 17.865 1.00 96.75 105 SER A O 1
ATOM 838 N N . HIS A 1 106 ? -5.167 1.637 15.711 1.00 96.56 106 HIS A N 1
ATOM 839 C CA . HIS A 1 106 ? -6.574 1.950 15.997 1.00 96.56 106 HIS A CA 1
ATOM 840 C C . HIS A 1 106 ? -7.358 0.750 16.540 1.00 96.56 106 HIS A C 1
ATOM 842 O O . HIS A 1 106 ? -8.250 0.949 17.368 1.00 96.56 106 HIS A O 1
ATOM 848 N N . VAL A 1 107 ? -7.036 -0.467 16.092 1.00 96.56 107 VAL A N 1
ATOM 849 C CA . VAL A 1 107 ? -7.621 -1.714 16.610 1.00 96.56 107 VAL A CA 1
ATOM 850 C C . VAL A 1 107 ? -7.164 -1.952 18.045 1.00 96.56 107 VAL A C 1
ATOM 852 O O . VAL A 1 107 ? -8.005 -2.071 18.927 1.00 96.56 107 VAL A O 1
ATOM 855 N N . LYS A 1 108 ? -5.853 -1.895 18.312 1.00 96.62 108 LYS A N 1
ATOM 856 C CA . LYS A 1 108 ? -5.298 -2.066 19.665 1.00 96.62 108 LYS A CA 1
ATOM 857 C C . LYS A 1 108 ? -5.893 -1.092 20.671 1.00 96.62 108 LYS A C 1
ATOM 859 O O . LYS A 1 108 ? -6.255 -1.495 21.770 1.00 96.62 108 LYS A O 1
ATOM 864 N N . ARG A 1 109 ? -6.033 0.181 20.289 1.00 94.69 109 ARG A N 1
ATOM 865 C CA . ARG A 1 109 ? -6.673 1.173 21.156 1.00 94.69 109 ARG A CA 1
ATOM 866 C C . ARG A 1 109 ? -8.134 0.820 21.438 1.00 94.69 109 ARG A C 1
ATOM 868 O O . ARG A 1 109 ? -8.561 0.915 22.580 1.00 94.69 109 ARG A O 1
ATOM 875 N N . LEU A 1 110 ? -8.885 0.408 20.415 1.00 94.50 110 LEU A N 1
ATOM 876 C CA . LEU A 1 110 ? -10.278 0.000 20.592 1.00 94.50 110 LEU A CA 1
ATOM 877 C C . LEU A 1 110 ? -10.386 -1.209 21.531 1.00 94.50 110 LEU A C 1
ATOM 879 O O . LEU A 1 110 ? -11.248 -1.218 22.403 1.00 94.50 110 LEU A O 1
ATOM 883 N N . ASP A 1 111 ? -9.500 -2.193 21.389 1.00 94.81 111 ASP A N 1
ATOM 884 C CA . ASP A 1 111 ? -9.456 -3.372 22.258 1.00 94.81 111 ASP A CA 1
ATOM 885 C C . ASP A 1 111 ? -9.131 -2.998 23.714 1.00 94.81 111 ASP A C 1
ATOM 887 O O . ASP A 1 111 ? -9.770 -3.499 24.642 1.00 94.81 111 ASP A O 1
ATOM 891 N N . GLU A 1 112 ? -8.180 -2.084 23.932 1.00 93.12 112 GLU A N 1
ATOM 892 C CA . GLU A 1 112 ? -7.862 -1.542 25.259 1.00 93.12 112 GLU A CA 1
ATOM 893 C C . GLU A 1 112 ? -9.062 -0.807 25.872 1.00 93.12 112 GLU A C 1
ATOM 895 O O . GLU A 1 112 ? -9.417 -1.063 27.026 1.00 93.12 112 GLU A O 1
ATOM 900 N N . ASP A 1 113 ? -9.724 0.058 25.101 1.00 91.62 113 ASP A N 1
ATOM 901 C CA . ASP A 1 113 ? -10.905 0.806 25.541 1.00 91.62 113 ASP A CA 1
ATOM 902 C C . ASP A 1 113 ? -12.080 -0.137 25.861 1.00 91.62 113 ASP A C 1
ATOM 904 O O . ASP A 1 113 ? -12.756 0.039 26.878 1.00 91.62 113 ASP A O 1
ATOM 908 N N . LEU A 1 114 ? -12.290 -1.191 25.064 1.00 90.44 114 LEU A N 1
ATOM 909 C CA . LEU A 1 114 ? -13.290 -2.233 25.326 1.00 90.44 114 LEU A CA 1
ATOM 910 C C . LEU A 1 114 ? -12.975 -3.034 26.594 1.00 90.44 114 LEU A C 1
ATOM 912 O O . LEU A 1 114 ? -13.884 -3.331 27.373 1.00 90.44 114 LEU A O 1
ATOM 916 N N . ASN A 1 115 ? -11.705 -3.368 26.829 1.00 90.25 115 ASN A N 1
ATOM 917 C CA . ASN A 1 115 ? -11.289 -4.066 28.042 1.00 90.25 115 ASN A CA 1
ATOM 918 C C . ASN A 1 115 ? -11.491 -3.188 29.288 1.00 90.25 115 ASN A C 1
ATOM 920 O O . ASN A 1 115 ? -12.059 -3.647 30.278 1.00 90.25 115 ASN A O 1
ATOM 924 N N . ASN A 1 116 ? -11.110 -1.909 29.221 1.00 89.00 116 ASN A N 1
ATOM 925 C CA . ASN A 1 116 ? -11.351 -0.939 30.295 1.00 89.00 116 ASN A CA 1
ATOM 926 C C . ASN A 1 116 ? -12.850 -0.777 30.576 1.00 89.00 116 ASN A C 1
ATOM 928 O O . ASN A 1 116 ? -13.282 -0.804 31.729 1.00 89.00 116 ASN A O 1
ATOM 932 N N . PHE A 1 117 ? -13.658 -0.698 29.519 1.00 87.69 117 PHE A N 1
ATOM 933 C CA . PHE A 1 117 ? -15.109 -0.635 29.625 1.00 87.69 117 PHE A CA 1
ATOM 934 C C . PHE A 1 117 ? -15.708 -1.880 30.301 1.00 87.69 117 PHE A C 1
ATOM 936 O O . PHE A 1 117 ? -16.585 -1.764 31.161 1.00 87.69 117 PHE A O 1
ATOM 943 N N . ALA A 1 118 ? -15.226 -3.076 29.955 1.00 85.69 118 ALA A N 1
ATOM 944 C CA . ALA A 1 118 ? -15.661 -4.319 30.585 1.00 85.69 118 ALA A CA 1
ATOM 945 C C . ALA A 1 118 ? -15.309 -4.358 32.084 1.00 85.69 118 ALA A C 1
ATOM 947 O O . ALA A 1 118 ? -16.146 -4.751 32.901 1.00 85.69 118 ALA A O 1
ATOM 948 N N . GLU A 1 119 ? -14.107 -3.915 32.461 1.00 86.69 119 GLU A N 1
ATOM 949 C CA . GLU A 1 119 ? -13.684 -3.821 33.864 1.00 86.69 119 GLU A CA 1
ATOM 950 C C . GLU A 1 119 ? -14.524 -2.809 34.661 1.00 86.69 119 GLU A C 1
ATOM 952 O O . GLU A 1 119 ? -14.953 -3.111 35.778 1.00 86.69 119 GLU A O 1
ATOM 957 N N . ASP A 1 120 ? -14.852 -1.654 34.078 1.00 85.88 120 ASP A N 1
ATOM 958 C CA . ASP A 1 120 ? -15.741 -0.663 34.698 1.00 85.88 120 ASP A CA 1
ATOM 959 C C . ASP A 1 120 ? -17.141 -1.240 34.967 1.00 85.88 120 ASP A C 1
ATOM 961 O O . ASP A 1 120 ? -17.721 -1.023 36.037 1.00 85.88 120 ASP A O 1
ATOM 965 N N . LEU A 1 121 ? -17.691 -2.022 34.032 1.00 82.00 121 LEU A N 1
ATOM 966 C CA . LEU A 1 121 ? -18.993 -2.670 34.217 1.00 82.00 121 LEU A CA 1
ATOM 967 C C . LEU A 1 121 ? -18.973 -3.760 35.300 1.00 82.00 121 LEU A C 1
ATOM 969 O O . LEU A 1 121 ? -19.960 -3.900 36.035 1.00 82.00 121 LEU A O 1
ATOM 973 N N . LYS A 1 122 ? -17.865 -4.506 35.427 1.00 81.62 122 LYS A N 1
ATOM 974 C CA . LYS A 1 122 ? -17.655 -5.462 36.530 1.00 81.62 122 LYS A CA 1
ATOM 975 C C . LYS A 1 122 ? -17.625 -4.736 37.876 1.00 81.62 122 LYS A C 1
ATOM 977 O O . LYS A 1 122 ? -18.276 -5.176 38.823 1.00 81.62 122 LYS A O 1
ATOM 982 N N . GLN A 1 123 ? -16.931 -3.600 37.956 1.00 78.94 123 GLN A N 1
ATOM 983 C CA . GLN A 1 123 ? -16.838 -2.794 39.179 1.00 78.94 123 GLN A CA 1
ATOM 984 C C . GLN A 1 123 ? -18.168 -2.129 39.568 1.00 78.94 123 GLN A C 1
ATOM 986 O O . GLN A 1 123 ? -18.476 -2.030 40.755 1.00 78.94 123 GLN A O 1
ATOM 991 N N . GLU A 1 124 ? -18.995 -1.716 38.600 1.00 71.62 124 GLU A N 1
ATOM 992 C CA . GLU A 1 124 ? -20.334 -1.159 38.860 1.00 71.62 124 GLU A CA 1
ATOM 993 C C . GLU A 1 124 ? -21.389 -2.223 39.249 1.00 71.62 124 GLU A C 1
ATOM 995 O O . GLU A 1 124 ? -22.551 -1.880 39.484 1.00 71.62 124 GLU A O 1
ATOM 1000 N N . GLY A 1 125 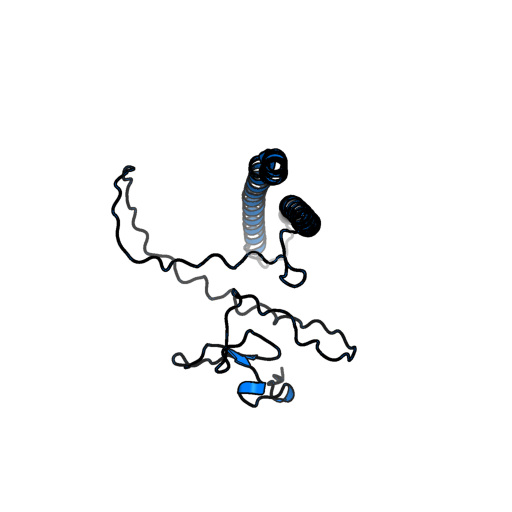? -21.010 -3.506 39.351 1.00 59.44 125 GLY A N 1
ATOM 1001 C CA . GLY A 1 125 ? -21.878 -4.590 39.829 1.00 59.44 125 GLY A CA 1
ATOM 1002 C C . GLY A 1 125 ? -23.015 -4.963 38.872 1.00 59.44 125 GLY A C 1
ATOM 1003 O O . GLY A 1 125 ? -24.024 -5.519 39.306 1.00 59.44 125 GLY A O 1
ATOM 1004 N N . LYS A 1 126 ? -22.885 -4.636 37.578 1.00 57.78 126 LYS A N 1
ATOM 1005 C CA . LYS A 1 126 ? -23.913 -4.883 36.549 1.00 57.78 126 LYS A CA 1
ATOM 1006 C C . LYS A 1 126 ? -23.704 -6.152 35.723 1.00 57.78 126 LYS A C 1
ATOM 1008 O O . LYS A 1 126 ? -24.547 -6.437 34.877 1.00 57.78 126 LYS A O 1
ATOM 1013 N N . ILE A 1 127 ? -22.637 -6.914 35.969 1.00 48.38 127 ILE A N 1
ATOM 1014 C CA . ILE A 1 127 ? -22.352 -8.169 35.260 1.00 48.38 127 ILE A CA 1
ATOM 1015 C C . ILE A 1 127 ? -22.057 -9.275 36.293 1.00 48.38 127 ILE A C 1
ATOM 1017 O O . ILE A 1 127 ? -21.248 -9.043 37.196 1.00 48.38 127 ILE A O 1
ATOM 1021 N N . PRO A 1 128 ? -22.706 -10.456 36.219 1.00 50.09 128 PRO A N 1
ATOM 1022 C CA . PRO A 1 128 ? -22.304 -11.638 36.982 1.00 50.09 128 PRO A CA 1
ATOM 1023 C C . PRO A 1 128 ? -20.862 -12.064 36.634 1.00 50.09 128 PRO A C 1
ATOM 1025 O O . PRO A 1 128 ? -20.422 -11.813 35.517 1.00 50.09 128 PRO A O 1
ATOM 1028 N N . PRO A 1 129 ? -20.124 -12.752 37.526 1.00 52.84 129 PRO A N 1
ATOM 1029 C CA . PRO A 1 129 ? -18.691 -13.029 37.340 1.00 52.84 129 PRO A CA 1
ATOM 1030 C C . PRO A 1 129 ? -18.310 -13.970 36.178 1.00 52.84 129 PRO A C 1
ATOM 1032 O O . PRO A 1 129 ? -17.121 -14.201 35.995 1.00 52.84 129 PRO A O 1
ATOM 1035 N N . ASP A 1 130 ? -19.270 -14.510 35.419 1.00 48.03 130 ASP A N 1
ATOM 1036 C CA . ASP A 1 130 ? -19.074 -15.685 34.549 1.00 48.03 130 ASP A CA 1
ATOM 1037 C C . ASP A 1 130 ? -19.461 -15.487 33.067 1.00 48.03 130 ASP A C 1
ATOM 1039 O O . ASP A 1 130 ? -19.593 -16.465 32.335 1.00 48.03 130 ASP A O 1
ATOM 1043 N N . GLU A 1 131 ? -19.624 -14.252 32.577 1.00 49.97 131 GLU A N 1
ATOM 1044 C CA . GLU A 1 131 ? -19.897 -14.019 31.148 1.00 49.97 131 GLU A CA 1
ATOM 1045 C C . GLU A 1 131 ? -18.699 -13.326 30.467 1.00 49.97 131 GLU A C 1
ATOM 1047 O O . GLU A 1 131 ? -18.333 -12.212 30.860 1.00 49.97 131 GLU A O 1
ATOM 1052 N N . PRO A 1 132 ? -18.028 -13.975 29.491 1.00 46.34 132 PRO A N 1
ATOM 1053 C CA . PRO A 1 132 ? -16.883 -13.388 28.807 1.00 46.34 132 PRO A CA 1
ATOM 1054 C C . PRO A 1 132 ? -17.313 -12.134 28.039 1.00 46.34 132 PRO A C 1
ATOM 1056 O O . PRO A 1 132 ? -18.400 -12.082 27.467 1.00 46.34 132 PRO A O 1
ATOM 1059 N N . ALA A 1 133 ? -16.434 -11.129 27.991 1.00 46.66 133 ALA A N 1
ATOM 1060 C CA . ALA A 1 133 ? -16.615 -9.874 27.256 1.00 46.66 133 ALA A CA 1
ATOM 1061 C C . ALA A 1 133 ? -16.548 -10.062 25.724 1.00 46.66 133 ALA A C 1
ATOM 1063 O O . ALA A 1 133 ? -15.931 -9.280 25.008 1.00 46.66 133 ALA A O 1
ATOM 1064 N N . THR A 1 134 ? -17.158 -11.120 25.201 1.00 46.94 134 THR A N 1
ATOM 1065 C CA . THR A 1 134 ? -17.368 -11.300 23.771 1.00 46.94 134 THR A CA 1
ATOM 1066 C C . THR A 1 134 ? -18.677 -10.624 23.412 1.00 46.94 134 THR A C 1
ATOM 1068 O O . THR A 1 134 ? -19.740 -11.032 23.882 1.00 46.94 134 THR A O 1
ATOM 1071 N N . LEU A 1 135 ? -18.600 -9.587 22.576 1.00 49.28 135 LEU A N 1
ATOM 1072 C CA . LEU A 1 135 ? -19.764 -9.040 21.889 1.00 49.28 135 LEU A CA 1
ATOM 1073 C C . LEU A 1 135 ? -20.586 -10.207 21.331 1.00 49.28 135 LEU A C 1
ATOM 1075 O O . LEU A 1 135 ? -20.063 -11.024 20.571 1.00 49.28 135 LEU A O 1
ATOM 1079 N N . ALA A 1 136 ? -21.856 -10.299 21.735 1.00 44.75 136 ALA A N 1
ATOM 1080 C CA . ALA A 1 136 ? -22.781 -11.268 21.169 1.00 44.75 136 ALA A CA 1
ATOM 1081 C C . ALA A 1 136 ? -22.692 -11.182 19.633 1.00 44.75 136 ALA A C 1
ATOM 1083 O O . ALA A 1 136 ? -22.770 -10.066 19.102 1.00 44.75 136 ALA A O 1
ATOM 1084 N N . PRO A 1 137 ? -22.522 -12.307 18.911 1.00 44.00 137 PRO A N 1
ATOM 1085 C CA . PRO A 1 137 ? -22.559 -12.296 17.459 1.00 44.00 137 PRO A CA 1
ATOM 1086 C C . PRO A 1 137 ? -23.840 -11.592 17.023 1.00 44.00 137 PRO A C 1
ATOM 1088 O O . PRO A 1 137 ? -24.940 -12.001 17.406 1.00 44.00 137 PRO A O 1
ATOM 1091 N N . LEU A 1 138 ? -23.701 -10.487 16.284 1.00 43.66 138 LEU A N 1
ATOM 1092 C CA . LEU A 1 138 ? -24.857 -9.773 15.760 1.00 43.66 138 LEU A CA 1
ATOM 1093 C C . LEU A 1 138 ? -25.731 -10.783 15.003 1.00 43.66 138 LEU A C 1
ATOM 1095 O O . LEU A 1 138 ? -25.198 -11.533 14.179 1.00 43.66 138 LEU A O 1
ATOM 1099 N N . PRO A 1 139 ? -27.052 -10.832 15.254 1.00 40.16 139 PRO A N 1
ATOM 1100 C CA . PRO A 1 139 ? -27.925 -11.711 14.502 1.00 40.16 139 PRO A CA 1
ATOM 1101 C C . PRO A 1 139 ? -27.833 -11.322 13.027 1.00 40.16 139 PRO A C 1
ATOM 1103 O O . PRO A 1 139 ? -28.224 -10.223 12.626 1.00 40.16 139 PRO A O 1
ATOM 1106 N N . ILE A 1 140 ? -27.280 -12.229 12.224 1.00 48.34 140 ILE A N 1
ATOM 1107 C CA . ILE A 1 140 ? -27.290 -12.145 10.769 1.00 48.34 140 ILE A CA 1
ATOM 1108 C C . ILE A 1 140 ? -28.762 -12.194 10.366 1.00 48.34 140 ILE A C 1
ATOM 1110 O O . ILE A 1 140 ? -29.377 -13.258 10.338 1.00 48.34 140 ILE A O 1
ATOM 1114 N N . PHE A 1 141 ? -29.359 -11.032 10.107 1.00 35.38 141 PHE A N 1
ATOM 1115 C CA . PHE A 1 141 ? -30.678 -10.967 9.495 1.00 35.38 141 PHE A CA 1
ATOM 1116 C C . PHE A 1 141 ? -30.590 -11.627 8.111 1.00 35.38 141 PHE A C 1
ATOM 1118 O O . PHE A 1 141 ? -29.818 -11.147 7.271 1.00 35.38 141 PHE A O 1
ATOM 1125 N N . PRO A 1 142 ? -31.381 -12.677 7.822 1.00 39.66 142 PRO A N 1
ATOM 1126 C CA . PRO A 1 142 ? -31.551 -13.150 6.459 1.00 39.66 142 PRO A CA 1
ATOM 1127 C C . PRO A 1 142 ? -32.205 -12.014 5.672 1.00 39.66 142 PRO A C 1
ATOM 1129 O O . PRO A 1 142 ? -33.320 -11.585 5.979 1.00 39.66 142 PRO A O 1
ATOM 1132 N N . ARG A 1 143 ? -31.487 -11.451 4.698 1.00 37.31 143 ARG A N 1
ATOM 1133 C CA . ARG A 1 143 ? -32.057 -10.448 3.797 1.00 37.31 143 ARG A CA 1
ATOM 1134 C C . ARG A 1 143 ? -32.983 -11.143 2.806 1.00 37.31 143 ARG A C 1
ATOM 1136 O O . ARG A 1 143 ? -32.551 -11.508 1.719 1.00 37.31 143 ARG A O 1
ATOM 1143 N N . ASP A 1 144 ? -34.254 -11.256 3.171 1.00 35.25 144 ASP A N 1
ATOM 1144 C CA . ASP A 1 144 ? -35.326 -11.553 2.227 1.00 35.25 144 ASP A CA 1
ATOM 1145 C C . ASP A 1 144 ? -35.853 -10.276 1.545 1.00 35.25 144 ASP A C 1
ATOM 1147 O O . ASP A 1 144 ? -36.223 -9.287 2.176 1.00 35.25 144 ASP A O 1
ATOM 1151 N N . GLU A 1 145 ? -35.813 -10.348 0.216 1.00 38.19 145 GLU A N 1
ATOM 1152 C CA . GLU A 1 145 ? -36.571 -9.676 -0.844 1.00 38.19 145 GLU A CA 1
ATOM 1153 C C . GLU A 1 145 ? -37.119 -8.230 -0.730 1.00 38.19 145 GLU A C 1
ATOM 1155 O O . GLU A 1 145 ? -37.919 -7.847 0.116 1.00 38.19 145 GLU A O 1
ATOM 1160 N N . LYS A 1 146 ? -36.871 -7.510 -1.840 1.00 44.41 146 LYS A N 1
ATOM 1161 C CA . LYS A 1 146 ? -37.759 -6.525 -2.493 1.00 44.41 146 LYS A CA 1
ATOM 1162 C C . LYS A 1 146 ? -38.111 -5.253 -1.705 1.00 44.41 146 LYS A C 1
ATOM 1164 O O . LYS A 1 146 ? -39.189 -5.113 -1.134 1.00 44.41 146 LYS A O 1
ATOM 1169 N N . ARG A 1 147 ? -37.340 -4.188 -1.965 1.00 33.34 147 ARG A N 1
ATOM 1170 C CA . ARG A 1 147 ? -37.911 -2.835 -2.105 1.00 33.34 147 ARG A CA 1
ATOM 1171 C C . ARG A 1 147 ? -37.143 -1.991 -3.118 1.00 33.34 147 ARG A C 1
ATOM 1173 O O . ARG A 1 147 ? -35.974 -1.680 -2.939 1.00 33.34 147 ARG A O 1
ATOM 1180 N N . LYS A 1 148 ? -37.845 -1.615 -4.191 1.00 39.53 148 LYS A N 1
ATOM 1181 C CA . LYS A 1 148 ? -37.470 -0.532 -5.106 1.00 39.53 148 LYS A CA 1
ATOM 1182 C C . LYS A 1 148 ? -37.334 0.771 -4.314 1.00 39.53 148 LYS A C 1
ATOM 1184 O O . LYS A 1 148 ? -38.304 1.191 -3.688 1.00 39.53 148 LYS A O 1
ATOM 1189 N N . SER A 1 149 ? -36.210 1.461 -4.467 1.00 30.97 149 SER A N 1
ATOM 1190 C CA . SER A 1 149 ? -36.137 2.913 -4.305 1.00 30.97 149 SER A CA 1
ATOM 1191 C C . SER A 1 149 ? -35.344 3.503 -5.465 1.00 30.97 149 SER A C 1
ATOM 1193 O O . SER A 1 149 ? -34.149 3.275 -5.622 1.00 30.97 149 SER A O 1
ATOM 1195 N N . PHE A 1 150 ? -36.086 4.222 -6.299 1.00 40.25 150 PHE A N 1
ATOM 1196 C CA . PHE A 1 150 ? -35.629 5.184 -7.289 1.00 40.25 150 PHE A CA 1
ATOM 1197 C C . PHE A 1 150 ? -34.642 6.175 -6.663 1.00 40.25 150 PHE A C 1
ATOM 1199 O O . PHE A 1 150 ? -35.049 6.900 -5.768 1.00 40.25 150 PHE A O 1
ATOM 1206 N N . PHE A 1 151 ? -33.419 6.262 -7.186 1.00 33.16 151 PHE A N 1
ATOM 1207 C CA . PHE A 1 151 ? -32.729 7.527 -7.461 1.00 33.16 151 PHE A CA 1
ATOM 1208 C C . PHE A 1 151 ? -31.765 7.280 -8.626 1.00 33.16 151 PHE A C 1
ATOM 1210 O O . PHE A 1 151 ? -30.964 6.350 -8.602 1.00 33.16 151 PHE A O 1
ATOM 1217 N N . GLY A 1 152 ? -31.956 8.040 -9.703 1.00 35.56 152 GLY A N 1
ATOM 1218 C CA . GLY A 1 152 ? -31.297 7.833 -10.986 1.00 35.56 152 GLY A CA 1
ATOM 1219 C C . GLY A 1 152 ? -29.974 8.578 -11.114 1.00 35.56 152 GLY A C 1
ATOM 1220 O O . GLY A 1 152 ? -29.830 9.699 -10.632 1.00 35.56 152 GLY A O 1
ATOM 1221 N N . THR A 1 153 ? -29.056 7.975 -11.863 1.00 38.28 153 THR A N 1
ATOM 1222 C CA . THR A 1 153 ? -27.926 8.641 -12.517 1.00 38.28 153 THR A CA 1
ATOM 1223 C C . THR A 1 153 ? -27.868 8.213 -13.995 1.00 38.28 153 THR A C 1
ATOM 1225 O O . THR A 1 153 ? -28.352 7.129 -14.339 1.00 38.28 153 THR A O 1
ATOM 1228 N N . PRO A 1 154 ? -27.396 9.079 -14.914 1.00 39.53 154 PRO A N 1
ATOM 1229 C CA . PRO A 1 154 ? -27.681 8.961 -16.343 1.00 39.53 154 PRO A CA 1
ATOM 1230 C C . PRO A 1 154 ? -26.707 8.032 -17.075 1.00 39.53 154 PRO A C 1
ATOM 1232 O O . PRO A 1 154 ? -25.533 7.924 -16.737 1.00 39.53 154 PRO A O 1
ATOM 1235 N N . LYS A 1 155 ? -27.223 7.405 -18.135 1.00 39.72 155 LYS A N 1
ATOM 1236 C CA . LYS A 1 155 ? -26.512 6.527 -19.071 1.00 39.72 155 LYS A CA 1
ATOM 1237 C C . LYS A 1 155 ? -25.363 7.244 -19.795 1.00 39.72 155 LYS A C 1
ATOM 1239 O O . LYS A 1 155 ? -25.560 8.340 -20.312 1.00 39.72 155 LYS A O 1
ATOM 1244 N N . SER A 1 156 ? -24.248 6.539 -19.979 1.00 35.09 156 SER A N 1
ATOM 1245 C CA . SER A 1 156 ? -23.371 6.691 -21.146 1.00 35.09 156 SER A CA 1
ATOM 1246 C C . SER A 1 156 ? -22.900 5.312 -21.624 1.00 35.09 156 SER A C 1
ATOM 1248 O O . SER A 1 156 ? -22.934 4.338 -20.878 1.00 35.09 156 SER A O 1
ATOM 1250 N N . ASN A 1 157 ? -22.607 5.236 -22.916 1.00 34.78 157 ASN A N 1
ATOM 1251 C CA . ASN A 1 157 ? -22.830 4.110 -23.816 1.00 34.78 157 ASN A CA 1
ATOM 1252 C C . ASN A 1 157 ? -21.984 2.848 -23.594 1.00 34.78 157 ASN A C 1
ATOM 1254 O O . ASN A 1 157 ? -20.786 2.903 -23.340 1.00 34.78 157 ASN A O 1
ATOM 1258 N N . ARG A 1 158 ? -22.639 1.711 -23.872 1.00 38.16 158 ARG A N 1
ATOM 1259 C CA . ARG A 1 158 ? -22.021 0.444 -24.274 1.00 38.16 158 ARG A CA 1
ATOM 1260 C C . ARG A 1 158 ? -21.093 0.669 -25.471 1.00 38.16 158 ARG A C 1
ATOM 1262 O O . ARG A 1 158 ? -21.556 1.119 -26.518 1.00 38.16 158 ARG A O 1
ATOM 1269 N N . LEU A 1 159 ? -19.836 0.270 -25.328 1.00 35.62 159 LEU A N 1
ATOM 1270 C CA . LEU A 1 159 ? -19.030 -0.220 -26.438 1.00 35.62 159 LEU A CA 1
ATOM 1271 C C . LEU A 1 159 ? -18.748 -1.698 -26.175 1.00 35.62 159 LEU A C 1
ATOM 1273 O O . LEU A 1 159 ? -18.210 -2.064 -25.132 1.00 35.62 159 LEU A O 1
ATOM 1277 N N . ASP A 1 160 ? -19.203 -2.522 -27.114 1.00 44.03 160 ASP A N 1
ATOM 1278 C CA . ASP A 1 160 ? -18.897 -3.940 -27.238 1.00 44.03 160 ASP A CA 1
ATOM 1279 C C . ASP A 1 160 ? -17.386 -4.157 -27.369 1.00 44.03 160 ASP A C 1
ATOM 1281 O O . ASP A 1 160 ? -16.759 -3.605 -28.269 1.00 44.03 160 ASP A O 1
ATOM 1285 N N . PHE A 1 161 ? -16.828 -5.013 -26.515 1.00 31.27 161 PHE A N 1
ATOM 1286 C CA . PHE A 1 161 ? -15.570 -5.718 -26.762 1.00 31.27 161 PHE A CA 1
ATOM 1287 C C . PHE A 1 161 ? -15.693 -7.133 -26.182 1.00 31.27 161 PHE A C 1
ATOM 1289 O O . PHE A 1 161 ? -15.221 -7.439 -25.090 1.00 31.27 161 PHE A O 1
ATOM 1296 N N . ARG A 1 162 ? -16.383 -8.012 -26.920 1.00 42.69 162 ARG A N 1
ATOM 1297 C CA . ARG A 1 162 ? -16.072 -9.445 -26.884 1.00 42.69 162 ARG A CA 1
ATOM 1298 C C . ARG A 1 162 ? -14.827 -9.626 -27.747 1.00 42.69 162 ARG A C 1
ATOM 1300 O O . ARG A 1 162 ? -14.955 -9.485 -28.952 1.00 42.69 162 ARG A O 1
ATOM 1307 N N . ASP A 1 163 ? -13.673 -9.828 -27.115 1.00 44.41 163 ASP A N 1
ATOM 1308 C CA . ASP A 1 163 ? -12.535 -10.646 -27.582 1.00 44.41 163 ASP A CA 1
ATOM 1309 C C . ASP A 1 163 ? -11.263 -10.264 -26.808 1.00 44.41 163 ASP A C 1
ATOM 1311 O O . ASP A 1 163 ? -10.534 -9.366 -27.229 1.00 44.41 163 ASP A O 1
ATOM 1315 N N . ARG A 1 164 ? -11.010 -10.923 -25.664 1.00 39.12 164 ARG A N 1
ATOM 1316 C CA . ARG A 1 164 ? -9.664 -11.327 -25.198 1.00 39.12 164 ARG A CA 1
ATOM 1317 C C . ARG A 1 164 ? -9.741 -12.076 -23.866 1.00 39.12 164 ARG A C 1
ATOM 1319 O O . ARG A 1 164 ? -9.394 -11.544 -22.820 1.00 39.12 164 ARG A O 1
ATOM 1326 N N . ASP A 1 165 ? -10.202 -13.316 -23.913 1.00 38.84 165 ASP A N 1
ATOM 1327 C CA . ASP A 1 165 ? -10.193 -14.197 -22.745 1.00 38.84 165 ASP A CA 1
ATOM 1328 C C . ASP A 1 165 ? -9.665 -15.566 -23.184 1.00 38.84 165 ASP A C 1
ATOM 1330 O O . ASP A 1 165 ? -10.450 -16.456 -23.477 1.00 38.84 165 ASP A O 1
ATOM 1334 N N . TRP A 1 166 ? -8.345 -15.664 -23.412 1.00 41.38 166 TRP A N 1
ATOM 1335 C CA . TRP A 1 166 ? -7.647 -16.935 -23.704 1.00 41.38 166 TRP A CA 1
ATOM 1336 C C . TRP A 1 166 ? -6.142 -16.953 -23.353 1.00 41.38 166 TRP A C 1
ATOM 1338 O O . TRP A 1 166 ? -5.423 -17.837 -23.802 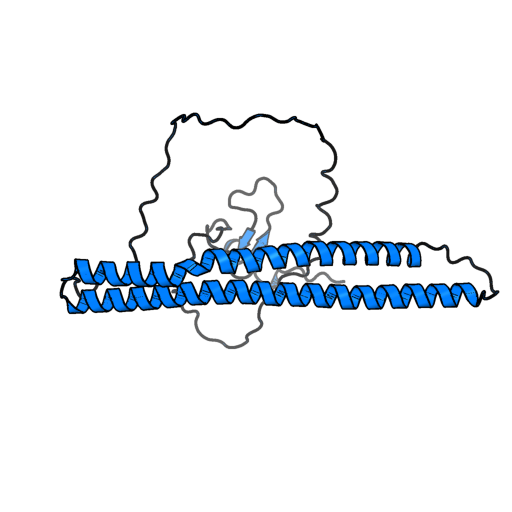1.00 41.38 166 TRP A O 1
ATOM 1348 N N . ASP A 1 167 ? -5.632 -16.023 -22.539 1.00 38.81 167 ASP A N 1
ATOM 1349 C CA . ASP A 1 167 ? -4.186 -15.957 -22.226 1.00 38.81 167 ASP A CA 1
ATOM 1350 C C . ASP A 1 167 ? -3.899 -15.686 -20.734 1.00 38.81 167 ASP A C 1
ATOM 1352 O O . ASP A 1 167 ? -2.948 -14.990 -20.381 1.00 38.81 167 ASP A O 1
ATOM 1356 N N . ARG A 1 168 ? -4.741 -16.209 -19.827 1.00 44.00 168 ARG A N 1
ATOM 1357 C CA . ARG A 1 168 ? -4.541 -16.091 -18.366 1.00 44.00 168 ARG A CA 1
ATOM 1358 C C . ARG A 1 168 ? -4.479 -17.427 -17.617 1.00 44.00 168 ARG A C 1
ATOM 1360 O O . ARG A 1 168 ? -4.418 -17.418 -16.397 1.00 44.00 168 ARG A O 1
ATOM 1367 N N . ASP A 1 169 ? -4.426 -18.552 -18.327 1.00 45.78 169 ASP A N 1
ATOM 1368 C CA . ASP A 1 169 ? -4.378 -19.886 -17.704 1.00 45.78 169 ASP A CA 1
ATOM 1369 C C . ASP A 1 169 ? -2.969 -20.502 -17.639 1.00 45.78 169 ASP A C 1
ATOM 1371 O O . ASP A 1 169 ? -2.795 -21.592 -17.106 1.00 45.78 169 ASP A O 1
ATOM 1375 N N . LYS A 1 170 ? -1.928 -19.823 -18.145 1.00 46.59 170 LYS A N 1
ATOM 1376 C CA . LYS A 1 170 ? -0.569 -20.400 -18.243 1.00 46.59 170 LYS A CA 1
ATOM 1377 C C . LYS A 1 170 ? 0.454 -19.962 -17.194 1.00 46.59 170 LYS A C 1
ATOM 1379 O O . LYS A 1 170 ? 1.565 -20.482 -17.211 1.00 46.59 170 LYS A O 1
ATOM 1384 N N . ASP A 1 171 ? 0.085 -19.092 -16.256 1.00 41.19 171 ASP A N 1
ATOM 1385 C CA . ASP A 1 171 ? 1.005 -18.621 -15.205 1.00 41.19 171 ASP A CA 1
ATOM 1386 C C . ASP A 1 171 ? 0.806 -19.314 -13.839 1.00 41.19 171 ASP A C 1
ATOM 1388 O O . ASP A 1 171 ? 1.522 -19.006 -12.888 1.00 41.19 171 ASP A O 1
ATOM 1392 N N . PHE A 1 172 ? -0.109 -20.290 -13.724 1.00 42.56 172 PHE A N 1
ATOM 1393 C CA . PHE A 1 172 ? -0.321 -21.049 -12.478 1.00 42.56 172 PHE A CA 1
ATOM 1394 C C . PHE A 1 172 ? 0.548 -22.321 -12.367 1.00 42.56 172 PHE A C 1
ATOM 1396 O O . PHE A 1 172 ? 0.802 -22.804 -11.267 1.00 42.56 172 PHE A O 1
ATOM 1403 N N . GLU A 1 173 ? 1.080 -22.840 -13.481 1.00 48.41 173 GLU A N 1
ATOM 1404 C CA . GLU A 1 173 ? 1.837 -24.109 -13.503 1.00 48.41 173 GLU A CA 1
ATOM 1405 C C . GLU A 1 173 ? 3.325 -23.989 -13.106 1.00 48.41 173 GLU A C 1
ATOM 1407 O O . GLU A 1 173 ? 4.029 -24.996 -13.044 1.00 48.41 173 GLU A O 1
ATOM 1412 N N . LEU A 1 174 ? 3.830 -22.783 -12.810 1.00 51.38 174 LEU A N 1
ATOM 1413 C CA . LEU A 1 174 ? 5.245 -22.557 -12.459 1.00 51.38 174 LEU A CA 1
ATOM 1414 C C . LEU A 1 174 ? 5.484 -22.100 -11.010 1.00 51.38 174 LEU A C 1
ATOM 1416 O O . LEU A 1 174 ? 6.619 -21.776 -10.650 1.00 51.38 174 LEU A O 1
ATOM 1420 N N . MET A 1 175 ? 4.463 -22.107 -10.146 1.00 49.94 175 MET A N 1
ATOM 1421 C CA . MET A 1 175 ? 4.670 -21.847 -8.717 1.00 49.94 175 MET A CA 1
ATOM 1422 C C . MET A 1 175 ? 5.177 -23.106 -7.988 1.00 49.94 175 MET A C 1
ATOM 1424 O O . MET A 1 175 ? 4.588 -24.180 -8.115 1.00 49.94 175 MET A O 1
ATOM 1428 N N . PRO A 1 176 ? 6.261 -23.015 -7.193 1.00 54.50 176 PRO A N 1
ATOM 1429 C CA . PRO A 1 176 ? 6.682 -24.119 -6.340 1.00 54.50 176 PRO A CA 1
ATOM 1430 C C . PRO A 1 176 ? 5.642 -24.361 -5.228 1.00 54.50 176 PRO A C 1
ATOM 1432 O O . PRO A 1 176 ? 5.045 -23.401 -4.736 1.00 54.50 176 PRO A O 1
ATOM 1435 N N . PRO A 1 177 ? 5.442 -25.616 -4.777 1.00 52.16 177 PRO A N 1
ATOM 1436 C CA . PRO A 1 177 ? 4.487 -25.921 -3.715 1.00 52.16 177 PRO A CA 1
ATOM 1437 C C . PRO A 1 177 ? 4.865 -25.201 -2.407 1.00 52.16 177 PRO A C 1
ATOM 1439 O O . PRO A 1 177 ? 6.064 -25.027 -2.141 1.00 52.16 177 PRO A O 1
ATOM 1442 N N . PRO A 1 178 ? 3.883 -24.823 -1.562 1.00 45.38 178 PRO A N 1
ATOM 1443 C CA . PRO A 1 178 ? 4.138 -24.146 -0.296 1.00 45.38 178 PRO A CA 1
ATOM 1444 C C . PRO A 1 178 ? 5.139 -24.940 0.547 1.00 45.38 178 PRO A C 1
ATOM 1446 O O . PRO A 1 178 ? 4.905 -26.090 0.928 1.00 45.38 178 PRO A O 1
ATOM 1449 N N . ARG A 1 179 ? 6.302 -24.341 0.825 1.00 37.75 179 ARG A N 1
ATOM 1450 C CA . ARG A 1 179 ? 7.283 -24.919 1.745 1.00 37.75 179 ARG A CA 1
ATOM 1451 C C . ARG A 1 179 ? 6.717 -24.850 3.158 1.00 37.75 179 ARG A C 1
ATOM 1453 O O . ARG A 1 179 ? 6.697 -23.791 3.772 1.00 37.75 179 ARG A O 1
ATOM 1460 N N . SER A 1 180 ? 6.319 -26.011 3.668 1.00 53.09 180 SER A N 1
ATOM 1461 C CA . SER A 1 180 ? 6.036 -26.246 5.081 1.00 53.09 180 SER A CA 1
ATOM 1462 C C . SER A 1 180 ? 7.202 -25.779 5.963 1.00 53.09 180 SER A C 1
ATOM 1464 O O . SER A 1 180 ? 8.375 -26.091 5.710 1.00 53.09 180 SER A O 1
ATOM 1466 N N . HIS A 1 181 ? 6.868 -25.022 7.008 1.00 41.94 181 HIS A N 1
ATOM 1467 C CA . HIS A 1 181 ? 7.771 -24.671 8.092 1.00 41.94 181 HIS A CA 1
ATOM 1468 C C . HIS A 1 181 ? 8.284 -25.949 8.767 1.00 41.94 181 HIS A C 1
ATOM 1470 O O . HIS A 1 181 ? 7.608 -26.558 9.592 1.00 41.94 181 HIS A O 1
ATOM 1476 N N . LYS A 1 182 ? 9.528 -26.335 8.471 1.00 42.06 182 LYS A N 1
ATOM 1477 C CA . LYS A 1 182 ? 10.255 -27.307 9.290 1.00 42.06 182 LYS A CA 1
ATOM 1478 C C . LYS A 1 182 ? 10.572 -26.678 10.650 1.00 42.06 182 LYS A C 1
ATOM 1480 O O . LYS A 1 182 ? 11.599 -26.023 10.802 1.00 42.06 182 LYS A O 1
ATOM 1485 N N . LYS A 1 183 ? 9.719 -26.910 11.647 1.00 36.47 183 LYS A N 1
ATOM 1486 C CA . LYS A 1 183 ? 10.106 -26.876 13.063 1.00 36.47 183 LYS A CA 1
ATOM 1487 C C . LYS A 1 183 ? 10.056 -28.303 13.604 1.00 36.47 183 LYS A C 1
ATOM 1489 O O . LYS A 1 183 ? 8.997 -28.830 13.912 1.00 36.47 183 LYS A O 1
ATOM 1494 N N . ASN A 1 184 ? 11.229 -28.923 13.698 1.00 41.84 184 ASN A N 1
ATOM 1495 C CA . ASN A 1 184 ? 11.438 -30.132 14.487 1.00 41.84 184 ASN A CA 1
ATOM 1496 C C . ASN A 1 184 ? 11.454 -29.753 15.976 1.00 41.84 184 ASN A C 1
ATOM 1498 O O . ASN A 1 184 ? 12.513 -29.353 16.444 1.00 41.84 184 ASN A O 1
ATOM 1502 N N . VAL A 1 185 ? 10.338 -29.893 16.701 1.00 33.84 185 VAL A N 1
ATOM 1503 C CA . VAL A 1 185 ? 10.289 -30.156 18.161 1.00 33.84 185 VAL A CA 1
ATOM 1504 C C . VAL A 1 185 ? 8.937 -30.829 18.480 1.00 33.84 185 VAL A C 1
ATOM 1506 O O . VAL A 1 185 ? 7.918 -30.332 18.006 1.00 33.84 185 VAL A O 1
ATOM 1509 N N . PRO A 1 186 ? 8.885 -31.931 19.258 1.00 41.94 186 PRO A N 1
ATOM 1510 C CA . PRO A 1 186 ? 7.633 -32.575 19.634 1.00 41.94 186 PRO A CA 1
ATOM 1511 C C . PRO A 1 186 ? 7.025 -31.882 20.863 1.00 41.94 186 PRO A C 1
ATOM 1513 O O . PRO A 1 186 ? 7.619 -31.884 21.939 1.00 41.94 186 PRO A O 1
ATOM 1516 N N . ALA A 1 187 ? 5.832 -31.316 20.712 1.00 33.66 187 ALA A N 1
ATOM 1517 C CA . ALA A 1 187 ? 4.955 -30.928 21.815 1.00 33.66 187 ALA A CA 1
ATOM 1518 C C . ALA A 1 187 ? 3.501 -31.200 21.388 1.00 33.66 187 ALA A C 1
ATOM 1520 O O . ALA A 1 187 ? 3.201 -31.077 20.197 1.00 33.66 187 ALA A O 1
ATOM 1521 N N . PRO A 1 188 ? 2.625 -31.649 22.303 1.00 42.28 188 PRO A N 1
ATOM 1522 C CA . PRO A 1 188 ? 1.275 -32.070 21.958 1.00 42.28 188 PRO A CA 1
ATOM 1523 C C . PRO A 1 188 ? 0.487 -30.867 21.438 1.00 42.28 188 PRO A C 1
ATOM 1525 O O . PRO A 1 188 ? 0.540 -29.787 22.020 1.00 42.28 188 PRO A O 1
ATOM 1528 N N . VAL A 1 189 ? -0.195 -31.069 20.314 1.00 41.94 189 VAL A N 1
ATOM 1529 C CA . VAL A 1 189 ? -1.109 -30.100 19.710 1.00 41.94 189 VAL A CA 1
ATOM 1530 C C . VAL A 1 189 ? -2.193 -29.725 20.717 1.00 41.94 189 VAL A C 1
ATOM 1532 O O . VAL A 1 189 ? -2.940 -30.586 21.180 1.00 41.94 189 VAL A O 1
ATOM 1535 N N . ASP A 1 190 ? -2.232 -28.444 21.066 1.00 38.41 190 ASP A N 1
ATOM 1536 C CA . ASP A 1 190 ? -3.301 -27.840 21.846 1.00 38.41 190 ASP A CA 1
ATOM 1537 C C . ASP A 1 190 ? -4.509 -27.674 20.918 1.00 38.41 190 ASP A C 1
ATOM 1539 O O . ASP A 1 190 ? -4.463 -26.944 19.925 1.00 38.41 190 ASP A O 1
ATOM 1543 N N . VAL A 1 191 ? -5.548 -28.463 21.174 1.00 49.44 191 VAL A N 1
ATOM 1544 C CA . VAL A 1 191 ? -6.792 -28.503 20.401 1.00 49.44 191 VAL A CA 1
ATOM 1545 C C . VAL A 1 191 ? -7.731 -27.459 20.997 1.00 49.44 191 VAL A C 1
ATOM 1547 O O . VAL A 1 191 ? -8.689 -27.830 21.663 1.00 49.44 191 VAL A O 1
ATOM 1550 N N . ASP A 1 192 ? -7.429 -26.167 20.831 1.00 49.53 192 ASP A N 1
ATOM 1551 C CA . ASP A 1 192 ? -8.391 -25.101 21.168 1.00 49.53 192 ASP A CA 1
ATOM 1552 C C . ASP A 1 192 ? -8.071 -23.740 20.512 1.00 49.53 192 ASP A C 1
ATOM 1554 O O . ASP A 1 192 ? -8.007 -22.697 21.160 1.00 49.53 192 ASP A O 1
ATOM 1558 N N . GLN A 1 193 ? -7.846 -23.725 19.194 1.00 51.72 193 GLN A N 1
ATOM 1559 C CA . GLN A 1 193 ? -8.003 -22.490 18.417 1.00 51.72 193 GLN A CA 1
ATOM 1560 C C . GLN A 1 193 ? -9.391 -22.502 17.762 1.00 51.72 193 GLN A C 1
ATOM 1562 O O . GLN A 1 193 ? -9.687 -23.443 17.020 1.00 51.72 193 GLN A O 1
ATOM 1567 N N . PRO A 1 194 ? -10.257 -21.503 18.026 1.00 54.50 194 PRO A N 1
ATOM 1568 C CA . PRO A 1 194 ? -11.566 -21.431 17.396 1.00 54.50 194 PRO A CA 1
ATOM 1569 C C . PRO A 1 194 ? -11.387 -21.301 15.882 1.00 54.50 194 PRO A C 1
ATOM 1571 O O . PRO A 1 194 ? -10.702 -20.400 15.403 1.00 54.50 194 PRO A O 1
ATOM 1574 N N . ILE A 1 195 ? -11.983 -22.239 15.146 1.00 54.19 195 ILE A N 1
ATOM 1575 C CA . ILE A 1 195 ? -11.978 -22.284 13.682 1.00 54.19 195 ILE A CA 1
ATOM 1576 C C . ILE A 1 195 ? -12.588 -20.972 13.168 1.00 54.19 195 ILE A C 1
ATOM 1578 O O . ILE A 1 195 ? -13.733 -20.661 13.503 1.00 54.19 195 ILE A O 1
ATOM 1582 N N . ASP A 1 196 ? -11.819 -20.202 12.392 1.00 61.25 196 ASP A N 1
ATOM 1583 C CA . ASP A 1 196 ? -12.274 -18.948 11.788 1.00 61.25 196 ASP A CA 1
ATOM 1584 C C . ASP A 1 196 ? -13.490 -19.233 10.882 1.00 61.25 196 ASP A C 1
ATOM 1586 O O . ASP A 1 196 ? -13.372 -20.007 9.926 1.00 61.25 196 ASP A O 1
ATOM 1590 N N . PRO A 1 197 ? -14.666 -18.629 11.145 1.00 67.56 197 PRO A N 1
ATOM 1591 C CA . PRO A 1 197 ? -15.876 -18.838 10.350 1.00 67.56 197 PRO A CA 1
ATOM 1592 C C . PRO A 1 197 ? -15.749 -18.480 8.860 1.00 67.56 197 PRO A C 1
ATOM 1594 O O . PRO A 1 197 ? -16.642 -18.830 8.088 1.00 67.56 197 PRO A O 1
ATOM 1597 N N . ASN A 1 198 ? -14.695 -17.767 8.448 1.00 65.19 198 ASN A N 1
ATOM 1598 C CA . ASN A 1 198 ? -14.444 -17.399 7.053 1.00 65.19 198 ASN A CA 1
ATOM 1599 C C . ASN A 1 198 ? -13.511 -18.363 6.300 1.00 65.19 198 ASN A C 1
ATOM 1601 O O . ASN A 1 198 ? -13.265 -18.138 5.111 1.00 65.19 198 ASN A O 1
ATOM 1605 N N . GLU A 1 199 ? -12.979 -19.414 6.934 1.00 75.00 199 GLU A N 1
ATOM 1606 C CA . GLU A 1 199 ? -12.093 -20.349 6.238 1.00 75.00 199 GLU A CA 1
ATOM 1607 C C . GLU A 1 199 ? -12.901 -21.357 5.391 1.00 75.00 199 GLU A C 1
ATOM 1609 O O . GLU A 1 199 ? -13.800 -22.031 5.907 1.00 75.00 199 GLU A O 1
ATOM 1614 N N . PRO A 1 200 ? -12.623 -21.485 4.078 1.00 74.75 200 PRO A N 1
ATOM 1615 C CA . PRO A 1 200 ? -13.329 -22.432 3.222 1.00 74.75 200 PRO A CA 1
ATOM 1616 C C . PRO A 1 200 ? -13.098 -23.875 3.689 1.00 74.75 200 PRO A C 1
ATOM 1618 O O . PRO A 1 200 ? -11.966 -24.319 3.882 1.00 74.75 200 PRO A O 1
ATOM 1621 N N . THR A 1 201 ? -14.186 -24.626 3.856 1.00 82.25 201 THR A N 1
ATOM 1622 C CA . THR A 1 201 ? -14.137 -26.042 4.232 1.00 82.25 201 THR A CA 1
ATOM 1623 C C . THR A 1 201 ? -13.954 -26.926 3.008 1.00 82.25 201 THR A C 1
ATOM 1625 O O . THR A 1 201 ? -14.644 -26.757 2.000 1.00 82.25 201 THR A O 1
ATOM 1628 N N . TYR A 1 202 ? -13.091 -27.923 3.136 1.00 83.31 202 TYR A N 1
ATOM 1629 C CA . TYR A 1 202 ? -12.761 -28.890 2.099 1.00 83.31 202 TYR A CA 1
ATOM 1630 C C . TYR A 1 202 ? -13.024 -30.316 2.593 1.00 83.31 202 TYR A C 1
ATOM 1632 O O . TYR A 1 202 ? -13.289 -30.547 3.778 1.00 83.31 202 TYR A O 1
ATOM 1640 N N . CYS A 1 203 ? -12.877 -31.282 1.683 1.00 85.62 203 CYS A N 1
ATOM 1641 C CA . CYS A 1 203 ? -13.014 -32.712 1.934 1.00 85.62 203 CYS A CA 1
ATOM 1642 C C . CYS A 1 203 ? -14.435 -33.136 2.355 1.00 85.62 203 CYS A C 1
ATOM 1644 O O . CYS A 1 203 ? -15.272 -32.351 2.797 1.00 85.62 203 CYS A O 1
ATOM 1646 N N . VAL A 1 204 ? -14.698 -34.444 2.315 1.00 84.06 204 VAL A N 1
ATOM 1647 C CA . VAL A 1 204 ? -15.952 -35.029 2.826 1.00 84.06 204 VAL A CA 1
ATOM 1648 C C . VAL A 1 204 ? -16.173 -34.789 4.326 1.00 84.06 204 VAL A C 1
ATOM 1650 O O . VAL A 1 204 ? -17.296 -34.909 4.814 1.00 84.06 204 VAL A O 1
ATOM 1653 N N . CYS A 1 205 ? -15.119 -34.456 5.074 1.00 85.19 205 CYS A N 1
ATOM 1654 C CA . CYS A 1 205 ? -15.208 -34.133 6.496 1.00 85.19 205 CYS A CA 1
ATOM 1655 C C . CYS A 1 205 ? -15.657 -32.686 6.768 1.00 85.19 205 CYS A C 1
ATOM 1657 O O . CYS A 1 205 ? -15.938 -32.373 7.924 1.00 85.19 205 CYS A O 1
ATOM 1659 N N . HIS A 1 206 ? -15.761 -31.839 5.731 1.00 82.12 206 HIS A N 1
ATOM 1660 C CA . HIS A 1 206 ? -16.151 -30.427 5.825 1.00 82.12 206 HIS A CA 1
ATOM 1661 C C . HIS A 1 206 ? -15.309 -29.650 6.851 1.00 82.12 206 HIS A C 1
ATOM 1663 O O . HIS A 1 206 ? -15.826 -28.841 7.617 1.00 82.12 206 HIS A O 1
ATOM 1669 N N . GLN A 1 207 ? -14.007 -29.934 6.889 1.00 79.62 207 GLN A N 1
ATOM 1670 C CA . GLN A 1 207 ? -13.043 -29.254 7.753 1.00 79.62 207 GLN A CA 1
ATOM 1671 C C . GLN A 1 207 ? -12.147 -28.344 6.917 1.00 79.62 207 GLN A C 1
ATOM 1673 O O . GLN A 1 207 ? -12.039 -28.496 5.700 1.00 79.62 207 GLN A O 1
ATOM 1678 N N . VAL A 1 208 ? -11.480 -27.409 7.580 1.00 85.62 208 VAL A N 1
ATOM 1679 C CA . VAL A 1 208 ? -10.490 -26.525 6.956 1.00 85.62 208 VAL A CA 1
ATOM 1680 C C . VAL A 1 208 ? -9.315 -27.305 6.356 1.00 85.62 208 VAL A C 1
ATOM 1682 O O . VAL A 1 208 ? -9.143 -28.506 6.597 1.00 85.62 208 VAL A O 1
ATOM 1685 N N . SER A 1 209 ? -8.482 -26.647 5.553 1.00 82.31 209 SER A N 1
ATOM 1686 C CA . SER A 1 209 ? -7.280 -27.289 5.020 1.00 82.31 209 SER A CA 1
ATOM 1687 C C . SER A 1 209 ? -6.254 -27.531 6.131 1.00 82.31 209 SER A C 1
ATOM 1689 O O . SER A 1 209 ? -5.748 -26.583 6.723 1.00 82.31 209 SER A O 1
ATOM 1691 N N . PHE A 1 210 ? -5.921 -28.793 6.416 1.00 82.81 210 PHE A N 1
ATOM 1692 C CA . PHE A 1 210 ? -4.905 -29.142 7.413 1.00 82.81 210 PHE A CA 1
ATOM 1693 C C . PHE A 1 210 ? -4.068 -30.345 6.967 1.00 82.81 210 PHE A C 1
ATOM 1695 O O . PHE A 1 210 ? -4.578 -31.303 6.392 1.00 82.81 210 PHE A O 1
ATOM 1702 N N . GLY A 1 211 ? -2.768 -30.330 7.265 1.00 84.62 211 GLY A N 1
ATOM 1703 C CA . GLY A 1 211 ? -1.861 -31.416 6.878 1.00 84.62 211 GLY A CA 1
ATOM 1704 C C . GLY A 1 211 ? -1.723 -31.599 5.359 1.00 84.62 211 GLY A C 1
ATOM 1705 O O . GLY A 1 211 ? -1.886 -30.653 4.591 1.00 84.62 211 GLY A O 1
ATOM 1706 N N . ASP A 1 212 ? -1.380 -32.817 4.931 1.00 86.56 212 ASP A N 1
ATOM 1707 C CA . ASP A 1 212 ? -1.252 -33.158 3.510 1.00 86.56 212 ASP A CA 1
ATOM 1708 C C . ASP A 1 212 ? -2.633 -33.404 2.877 1.00 86.56 212 ASP A C 1
ATOM 1710 O O . ASP A 1 212 ? -3.455 -34.168 3.400 1.00 86.56 212 ASP A O 1
ATOM 1714 N N . MET A 1 213 ? -2.877 -32.776 1.725 1.00 89.12 213 MET A N 1
ATOM 1715 C CA . MET A 1 213 ? -4.131 -32.879 0.975 1.00 89.12 213 MET A CA 1
ATOM 1716 C C . MET A 1 213 ? -3.885 -33.260 -0.489 1.00 89.12 213 MET A C 1
ATOM 1718 O O . MET A 1 213 ? -2.823 -32.983 -1.048 1.00 89.12 213 MET A O 1
ATOM 1722 N N . ILE A 1 214 ? -4.865 -33.918 -1.106 1.00 86.94 214 ILE A N 1
ATOM 1723 C CA . ILE A 1 214 ? -4.861 -34.336 -2.512 1.00 86.94 214 ILE A CA 1
ATOM 1724 C C . ILE A 1 214 ? -6.051 -33.723 -3.251 1.00 86.94 214 ILE A C 1
ATOM 1726 O O . ILE A 1 214 ? -7.149 -33.659 -2.696 1.00 86.94 214 ILE A O 1
ATOM 1730 N N . ALA A 1 215 ? -5.828 -33.278 -4.487 1.00 86.94 215 ALA A N 1
ATOM 1731 C CA . ALA A 1 215 ? -6.883 -32.763 -5.350 1.00 86.94 215 ALA A CA 1
ATOM 1732 C C . ALA A 1 215 ? -7.599 -33.895 -6.110 1.00 86.94 215 ALA A C 1
ATOM 1734 O O . ALA A 1 215 ? -6.996 -34.923 -6.422 1.00 86.94 215 ALA A O 1
ATOM 1735 N N . CYS A 1 216 ? -8.886 -33.708 -6.396 1.00 83.75 216 CYS A N 1
ATOM 1736 C CA . CYS A 1 216 ? -9.712 -34.610 -7.197 1.00 83.75 216 CYS A CA 1
ATOM 1737 C C . CYS A 1 216 ? -9.896 -34.017 -8.596 1.00 83.75 216 CYS A C 1
ATOM 1739 O O . CYS A 1 216 ? -10.638 -33.057 -8.761 1.00 83.75 216 CYS A O 1
ATOM 1741 N N . ASP A 1 217 ? -9.260 -34.616 -9.603 1.00 82.25 217 ASP A N 1
ATOM 1742 C CA . ASP A 1 217 ? -9.266 -34.117 -10.992 1.00 82.25 217 ASP A CA 1
ATOM 1743 C C . ASP A 1 217 ? -10.574 -34.406 -11.759 1.00 82.25 217 ASP A C 1
ATOM 1745 O O . ASP A 1 217 ? -10.667 -34.178 -12.964 1.00 82.25 217 ASP A O 1
ATOM 1749 N N . ASN A 1 218 ? -11.584 -34.982 -11.104 1.00 77.69 218 ASN A N 1
ATOM 1750 C CA . ASN A 1 218 ? -12.831 -35.359 -11.759 1.00 77.69 218 ASN A CA 1
ATOM 1751 C C . ASN A 1 218 ? -13.879 -34.249 -11.585 1.00 77.69 218 ASN A C 1
ATOM 1753 O O . ASN A 1 218 ? -14.190 -33.850 -10.469 1.00 77.69 218 ASN A O 1
ATOM 1757 N N . GLU A 1 219 ? -14.504 -33.799 -12.673 1.00 72.00 219 GLU A N 1
ATOM 1758 C CA . GLU A 1 219 ? -15.389 -32.614 -12.651 1.00 72.00 219 GLU A CA 1
A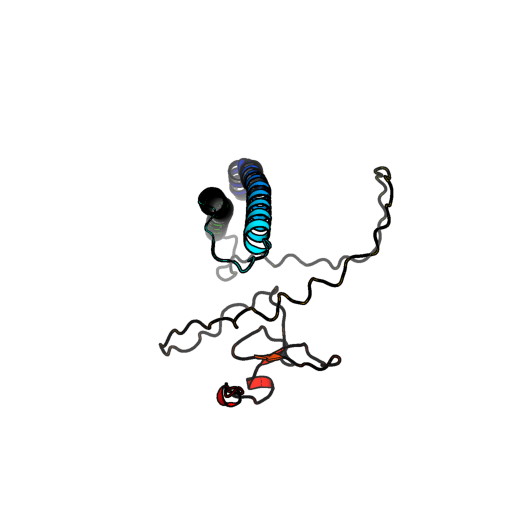TOM 1759 C C . GLU A 1 219 ? -16.688 -32.792 -11.840 1.00 72.00 219 GLU A C 1
ATOM 1761 O O . GLU A 1 219 ? -17.447 -31.850 -11.630 1.00 72.00 219 GLU A O 1
ATOM 1766 N N . ASN A 1 220 ? -16.947 -34.006 -11.351 1.00 70.44 220 ASN A N 1
ATOM 1767 C CA . ASN A 1 220 ? -18.146 -34.369 -10.606 1.00 70.44 220 ASN A CA 1
ATOM 1768 C C . ASN A 1 220 ? -17.828 -34.904 -9.190 1.00 70.44 220 ASN A C 1
ATOM 1770 O O . ASN A 1 220 ? -18.534 -35.787 -8.693 1.00 70.44 220 ASN A O 1
ATOM 1774 N N . CYS A 1 221 ? -16.761 -34.421 -8.535 1.00 72.50 221 CYS A N 1
ATOM 1775 C CA . CYS A 1 221 ? -16.428 -34.831 -7.162 1.00 72.50 221 CYS A CA 1
ATOM 1776 C C . CYS A 1 221 ? -17.434 -34.252 -6.148 1.00 72.50 221 CYS A C 1
ATOM 1778 O O . CYS A 1 221 ? -17.503 -33.051 -5.895 1.00 72.50 221 CYS A O 1
ATOM 1780 N N . GLN A 1 222 ? -18.236 -35.133 -5.543 1.00 61.97 222 GLN A N 1
ATOM 1781 C CA . GLN A 1 222 ? -19.140 -34.778 -4.450 1.00 61.97 222 GLN A CA 1
ATOM 1782 C C . GLN A 1 222 ? -18.322 -34.608 -3.162 1.00 61.97 222 GLN A C 1
ATOM 1784 O O . GLN A 1 222 ? -17.787 -35.587 -2.646 1.00 61.97 222 GLN A O 1
ATOM 1789 N N . GLY A 1 223 ? -18.217 -33.378 -2.647 1.00 62.91 223 GLY A N 1
ATOM 1790 C CA . GLY A 1 223 ? -17.502 -33.086 -1.393 1.00 62.91 223 GLY A CA 1
ATOM 1791 C C . GLY A 1 223 ? -16.258 -32.198 -1.517 1.00 62.91 223 GLY A C 1
ATOM 1792 O O . GLY A 1 223 ? -15.490 -32.120 -0.563 1.00 62.91 223 GLY A O 1
ATOM 1793 N N . GLY A 1 224 ? -16.070 -31.523 -2.657 1.00 67.50 224 GLY A N 1
ATOM 1794 C CA . GLY A 1 224 ? -15.018 -30.521 -2.867 1.00 67.50 224 GLY A CA 1
ATOM 1795 C C . GLY A 1 224 ? -13.871 -31.003 -3.756 1.00 67.50 224 GLY A C 1
ATOM 1796 O O . GLY A 1 224 ? -13.799 -32.170 -4.129 1.00 67.50 224 GLY A O 1
ATOM 1797 N N . GLU A 1 225 ? -12.981 -30.078 -4.110 1.00 80.25 225 GLU A N 1
ATOM 1798 C CA . GLU A 1 225 ? -11.833 -30.348 -4.988 1.00 80.25 225 GLU A CA 1
ATOM 1799 C C . GLU A 1 225 ? -10.631 -30.926 -4.225 1.00 80.25 225 GLU A C 1
ATOM 1801 O O . GLU A 1 225 ? -9.768 -31.537 -4.841 1.00 80.25 225 GLU A O 1
ATOM 1806 N N . TRP A 1 226 ? -10.585 -30.793 -2.892 1.00 86.62 226 TRP A N 1
ATOM 1807 C CA . TRP A 1 226 ? -9.429 -31.139 -2.055 1.00 86.62 226 TRP A CA 1
ATOM 1808 C C . TRP A 1 226 ? -9.801 -32.050 -0.884 1.00 86.62 226 TRP A C 1
ATOM 1810 O O . TRP A 1 226 ? -10.783 -31.800 -0.187 1.00 86.62 226 TRP A O 1
ATOM 1820 N N . PHE A 1 227 ? -8.983 -33.073 -0.622 1.00 88.25 227 PHE A N 1
ATOM 1821 C CA . PHE A 1 227 ? -9.226 -34.103 0.394 1.00 88.25 227 PHE A CA 1
ATOM 1822 C C . PHE A 1 227 ? -8.003 -34.320 1.287 1.00 88.25 227 PHE A C 1
ATOM 1824 O O . PHE A 1 227 ? -6.884 -34.424 0.788 1.00 88.25 227 PHE A O 1
ATOM 1831 N N . HIS A 1 228 ? -8.191 -34.438 2.604 1.00 89.00 228 HIS A N 1
ATOM 1832 C CA . HIS A 1 228 ? -7.095 -34.763 3.527 1.00 89.00 228 HIS A CA 1
ATOM 1833 C C . HIS A 1 228 ? -6.630 -36.202 3.341 1.00 89.00 228 HIS A C 1
ATOM 1835 O O . HIS A 1 228 ? -7.454 -37.109 3.212 1.00 89.00 228 HIS A O 1
ATOM 1841 N N . TYR A 1 229 ? -5.321 -36.435 3.420 1.00 88.81 229 TYR A N 1
ATOM 1842 C CA . TYR A 1 229 ? -4.731 -37.771 3.283 1.00 88.81 229 TYR A CA 1
ATOM 1843 C C . TYR A 1 229 ? -5.361 -38.783 4.246 1.00 88.81 229 TYR A C 1
ATOM 1845 O O . TYR A 1 229 ? -5.744 -39.874 3.833 1.00 88.81 229 TYR A O 1
ATOM 1853 N N . SER A 1 230 ? -5.570 -38.393 5.503 1.00 81.81 230 SER A N 1
ATOM 1854 C CA . SER A 1 230 ? -6.219 -39.229 6.518 1.00 81.81 230 SER A CA 1
ATOM 1855 C C . SER A 1 230 ? -7.669 -39.588 6.176 1.00 81.81 230 SER A C 1
ATOM 1857 O O . SER A 1 230 ? -8.105 -40.696 6.480 1.00 81.81 230 SER A O 1
ATOM 1859 N N . CYS A 1 231 ? -8.410 -38.690 5.522 1.00 83.50 231 CYS A N 1
ATOM 1860 C CA . CYS A 1 231 ? -9.804 -38.916 5.138 1.00 83.50 231 CYS A CA 1
ATOM 1861 C C . CYS A 1 231 ? -9.945 -39.874 3.949 1.00 83.50 231 CYS A C 1
ATOM 1863 O O . CYS A 1 231 ? -10.957 -40.564 3.850 1.00 83.50 231 CYS A O 1
ATOM 1865 N N . VAL A 1 232 ? -8.940 -39.939 3.069 1.00 84.38 232 VAL A N 1
ATOM 1866 C CA . VAL A 1 232 ? -8.920 -40.837 1.898 1.00 84.38 232 VAL A CA 1
ATOM 1867 C C . VAL A 1 232 ? -7.961 -42.026 2.049 1.00 84.38 232 VAL A C 1
ATOM 1869 O O . VAL A 1 232 ? -7.782 -42.798 1.111 1.00 84.38 232 VAL A O 1
ATOM 1872 N N . GLY A 1 233 ? -7.356 -42.206 3.228 1.00 81.62 233 GLY A N 1
ATOM 1873 C CA . GLY A 1 233 ? -6.463 -43.329 3.534 1.00 81.62 233 GLY A CA 1
ATOM 1874 C C . GLY A 1 233 ? -5.083 -43.262 2.868 1.00 81.62 233 GLY A C 1
ATOM 1875 O O . GLY A 1 233 ? -4.427 -44.292 2.722 1.00 81.62 233 GLY A O 1
ATOM 1876 N N . LEU A 1 234 ? -4.637 -42.074 2.458 1.00 81.69 234 LEU A N 1
ATOM 1877 C CA . LEU A 1 234 ? -3.293 -41.837 1.932 1.00 81.69 234 LEU A CA 1
ATOM 1878 C C . LEU A 1 234 ? -2.308 -41.543 3.066 1.00 81.69 234 LEU A C 1
ATOM 1880 O O . LEU A 1 234 ? -2.677 -41.046 4.131 1.00 81.69 234 LEU A O 1
ATOM 1884 N N . THR A 1 235 ? -1.031 -41.830 2.830 1.00 79.69 235 THR A N 1
ATOM 1885 C CA . THR A 1 235 ? 0.059 -41.497 3.754 1.00 79.69 235 THR A CA 1
ATOM 1886 C C . THR A 1 235 ? 1.111 -40.654 3.033 1.00 79.69 235 THR A C 1
ATOM 1888 O O . THR A 1 235 ? 1.210 -40.701 1.810 1.00 79.69 235 THR A O 1
ATOM 1891 N N . PRO A 1 236 ? 1.946 -39.880 3.743 1.00 72.44 236 PRO A N 1
ATOM 1892 C CA . PRO A 1 236 ? 2.987 -39.061 3.107 1.00 72.44 236 PRO A CA 1
ATOM 1893 C C . PRO A 1 236 ? 3.972 -39.872 2.242 1.00 72.44 236 PRO A C 1
ATOM 1895 O O . PRO A 1 236 ? 4.587 -39.340 1.318 1.00 72.44 236 PRO A O 1
ATOM 1898 N N . GLU A 1 237 ? 4.100 -41.174 2.515 1.00 70.12 237 GLU A N 1
ATOM 1899 C CA . GLU A 1 237 ? 4.923 -42.124 1.760 1.00 70.12 237 GLU A CA 1
ATOM 1900 C C . GLU A 1 237 ? 4.323 -42.505 0.397 1.00 70.12 237 GLU A C 1
ATOM 1902 O O . GLU A 1 237 ? 5.056 -42.946 -0.486 1.00 70.12 237 GLU A O 1
ATOM 1907 N N . THR A 1 238 ? 3.017 -42.295 0.180 1.00 63.47 238 THR A N 1
ATOM 1908 C CA . THR A 1 238 ? 2.363 -42.526 -1.122 1.00 63.47 238 THR A CA 1
ATOM 1909 C C . THR A 1 238 ? 2.571 -41.375 -2.104 1.00 63.47 238 THR A C 1
ATOM 1911 O O . THR A 1 238 ? 2.074 -41.429 -3.229 1.00 63.47 238 THR A O 1
ATOM 1914 N N . ARG A 1 239 ? 3.301 -40.320 -1.715 1.00 65.62 239 ARG A N 1
ATOM 1915 C CA . ARG A 1 239 ? 3.660 -39.232 -2.625 1.00 65.62 239 ARG A CA 1
ATOM 1916 C C . ARG A 1 239 ? 4.568 -39.783 -3.721 1.00 65.62 239 ARG A C 1
ATOM 1918 O O . ARG A 1 239 ? 5.679 -40.230 -3.446 1.00 65.62 239 ARG A O 1
ATOM 1925 N N . PHE A 1 240 ? 4.114 -39.703 -4.969 1.00 59.56 240 PHE A N 1
ATOM 1926 C CA . PHE A 1 240 ? 4.922 -40.051 -6.132 1.00 59.56 240 PHE A CA 1
ATOM 1927 C C . PHE A 1 240 ? 6.207 -39.210 -6.137 1.00 59.56 240 PHE A C 1
ATOM 1929 O O . PHE A 1 240 ? 6.206 -38.032 -6.494 1.00 59.56 240 PHE A O 1
ATOM 1936 N N . GLN A 1 241 ? 7.321 -39.814 -5.721 1.00 57.31 241 GLN A N 1
ATOM 1937 C CA . GLN A 1 241 ? 8.649 -39.293 -6.010 1.00 57.31 241 GLN A CA 1
ATOM 1938 C C . GLN A 1 241 ? 8.880 -39.526 -7.500 1.00 57.31 241 GLN A C 1
ATOM 1940 O O . GLN A 1 241 ? 9.276 -40.616 -7.915 1.00 57.31 241 GLN A O 1
ATOM 1945 N N . GLY A 1 242 ? 8.560 -38.519 -8.313 1.00 49.22 242 GLY A N 1
ATOM 1946 C CA . GLY A 1 242 ? 8.952 -38.504 -9.713 1.00 49.22 242 GLY A CA 1
ATOM 1947 C C . GLY A 1 242 ? 10.455 -38.754 -9.792 1.00 49.22 242 GLY A C 1
ATOM 1948 O O . GLY A 1 242 ? 11.246 -37.970 -9.270 1.00 49.22 242 GLY A O 1
ATOM 1949 N N . LYS A 1 243 ? 10.848 -39.883 -10.384 1.00 49.25 243 LYS A N 1
ATOM 1950 C CA . LYS A 1 243 ? 12.222 -40.061 -10.845 1.00 49.25 243 LYS A CA 1
ATOM 1951 C C . LYS A 1 243 ? 12.393 -39.087 -12.007 1.00 49.25 243 LYS A C 1
ATOM 1953 O O . LYS A 1 243 ? 11.746 -39.276 -13.034 1.00 49.25 243 LYS A O 1
ATOM 1958 N N . CYS A 1 244 ? 13.169 -38.030 -11.779 1.00 41.34 244 CYS A N 1
ATOM 1959 C CA . CYS A 1 244 ? 13.681 -37.166 -12.837 1.00 41.34 244 CYS A CA 1
ATOM 1960 C C . CYS A 1 244 ? 14.508 -37.976 -13.842 1.00 41.34 244 CYS A C 1
ATOM 1962 O O . CYS A 1 244 ? 15.173 -38.947 -13.403 1.00 41.34 244 CYS A O 1
#

Radius of gyration: 29.45 Å; chains: 1; bounding box: 72×55×79 Å

Organism: NCBI:txid273540

pLDDT: mean 72.42, std 22.65, range [30.97, 98.38]